Protein AF-A0A528TS22-F1 (afdb_monomer)

Foldseek 3Di:
DFDWDWDWDWDADPNWIKTPFTWIDGPQWIKTWIWTQPPVGFTATKIWTWFQFCQRVQVVVVFGKTWTKTWMWGWDDDPPKIKIWTWMWTQKMDGDQKIFGGKTWTWIFTRVPPFTQIFGKIFTQWIGHNPKIKGGWIKGWDGDPQKIWIWIWIATPNKIKIWTWIWHDPPQKIKIKTQKMWIADPNDIDIDPGIDIWMAHPNDID

Mean predicted aligned error: 5.74 Å

Solvent-accessible surface area (backbone atoms only — not comparable to full-atom values): 10208 Å² total; per-residue (Å²): 135,76,68,78,45,78,44,68,43,81,46,77,57,95,92,38,38,30,40,41,66,31,36,41,32,49,75,84,21,36,40,35,34,44,33,39,27,51,98,84,63,51,58,35,37,45,36,38,38,42,23,75,51,39,32,70,63,27,45,76,74,79,40,72,35,43,37,30,42,37,36,37,42,36,33,40,64,60,90,91,43,42,32,39,36,39,43,38,37,23,69,28,42,34,45,88,59,37,35,38,29,52,34,38,37,38,40,40,27,45,34,70,88,85,45,55,16,35,28,39,39,42,36,26,52,30,41,34,50,74,92,47,52,36,27,62,33,42,35,43,35,36,62,50,79,72,26,20,34,37,41,33,36,33,26,46,87,87,29,47,30,37,40,33,32,34,38,32,60,54,97,80,29,40,41,36,39,39,63,44,39,40,34,47,54,96,86,45,78,47,63,61,93,63,66,47,73,42,38,37,43,91,93,43,80,86

Nearest PDB structures (foldseek):
  9coo-assembly1_A  TM=3.432E-01  e=4.627E-02  Homo sapiens
  7lhg-assembly1_C  TM=2.369E-01  e=1.272E+00  Escherichia coli
  2wvp-assembly1_A  TM=2.446E-01  e=5.458E+00  Escherichia coli K-12
  6ehc-assembly1_A  TM=2.523E-01  e=4.695E+00  Vibrio cholerae O395
  2iwv-assembly2_B  TM=2.272E-01  e=9.970E+00  Escherichia coli K-12

Structure (mmCIF, N/CA/C/O backbone):
data_AF-A0A528TS22-F1
#
_entry.id   AF-A0A528TS22-F1
#
loop_
_atom_site.group_PDB
_atom_site.id
_atom_site.type_symbol
_atom_site.label_atom_id
_atom_site.label_alt_id
_atom_site.label_comp_id
_atom_site.label_asym_id
_atom_site.label_entity_id
_atom_site.label_seq_id
_atom_site.pdbx_PDB_ins_code
_atom_site.Cartn_x
_atom_site.Cartn_y
_atom_site.Cartn_z
_atom_site.occupancy
_atom_site.B_iso_or_equiv
_atom_site.auth_seq_id
_atom_site.auth_comp_id
_atom_site.auth_asym_id
_atom_site.auth_atom_id
_atom_site.pdbx_PDB_model_num
ATOM 1 N N . GLU A 1 1 ? 5.257 26.022 -10.152 1.00 62.53 1 GLU A N 1
ATOM 2 C CA . GLU A 1 1 ? 5.121 24.587 -10.466 1.00 62.53 1 GLU A CA 1
ATOM 3 C C . GLU A 1 1 ? 6.519 23.998 -10.557 1.00 62.53 1 GLU A C 1
ATOM 5 O O . GLU A 1 1 ? 7.397 24.675 -11.081 1.00 62.53 1 GLU A O 1
ATOM 10 N N . GLN A 1 2 ? 6.756 22.828 -9.960 1.00 76.00 2 GLN A N 1
ATOM 11 C CA . GLN A 1 2 ? 8.020 22.107 -10.143 1.00 76.00 2 GLN A CA 1
ATOM 12 C C . GLN A 1 2 ? 7.936 21.319 -11.461 1.00 76.00 2 GLN A C 1
ATOM 14 O O . GLN A 1 2 ? 6.875 20.751 -11.730 1.00 76.00 2 GLN A O 1
ATOM 19 N N . PRO A 1 3 ? 8.989 21.306 -12.296 1.00 84.94 3 PRO A N 1
ATOM 20 C CA . PRO A 1 3 ? 8.981 20.531 -13.530 1.00 84.94 3 PRO A CA 1
ATOM 21 C C . PRO A 1 3 ? 8.996 19.031 -13.220 1.00 84.94 3 PRO A C 1
ATOM 23 O O . PRO A 1 3 ? 9.656 18.586 -12.282 1.00 84.94 3 PRO A O 1
ATOM 26 N N . LEU A 1 4 ? 8.246 18.268 -14.014 1.00 89.38 4 LEU A N 1
ATOM 27 C CA . LEU A 1 4 ? 8.322 16.813 -14.028 1.00 89.38 4 LEU A CA 1
ATOM 28 C C . LEU A 1 4 ? 9.429 16.400 -15.001 1.00 89.38 4 LEU A C 1
ATOM 30 O O . LEU A 1 4 ? 9.278 16.575 -16.211 1.00 89.38 4 LEU A O 1
ATOM 34 N N . ASP A 1 5 ? 10.499 15.824 -14.468 1.00 91.12 5 ASP A N 1
ATOM 35 C CA . ASP A 1 5 ? 11.615 15.295 -15.243 1.00 91.12 5 ASP A CA 1
ATOM 36 C C . ASP A 1 5 ? 11.426 13.790 -15.451 1.00 91.12 5 ASP A C 1
ATOM 38 O O . ASP A 1 5 ? 11.179 13.035 -14.507 1.00 91.12 5 ASP A O 1
ATOM 42 N N . ILE A 1 6 ? 11.515 13.339 -16.703 1.00 90.94 6 ILE A N 1
ATOM 43 C CA . ILE A 1 6 ? 11.351 11.930 -17.071 1.00 90.94 6 ILE A CA 1
ATOM 44 C C . ILE A 1 6 ? 12.534 11.506 -17.929 1.00 90.94 6 ILE A C 1
ATOM 46 O O . ILE A 1 6 ? 12.749 12.030 -19.020 1.00 90.94 6 ILE A O 1
ATOM 50 N N . GLU A 1 7 ? 13.248 10.491 -17.462 1.00 91.31 7 GLU A N 1
ATOM 51 C CA . GLU A 1 7 ? 14.342 9.851 -18.177 1.00 91.31 7 GLU A CA 1
ATOM 52 C C . GLU A 1 7 ? 14.066 8.352 -18.293 1.00 91.31 7 GLU A C 1
ATOM 54 O O . GLU A 1 7 ? 13.691 7.689 -17.324 1.00 91.31 7 GLU A O 1
ATOM 59 N N . ALA A 1 8 ? 14.219 7.810 -19.499 1.00 90.38 8 ALA A N 1
ATOM 60 C CA . ALA A 1 8 ? 14.131 6.380 -19.761 1.00 90.38 8 ALA A CA 1
ATOM 61 C C . ALA A 1 8 ? 14.773 6.055 -21.111 1.00 90.38 8 ALA A C 1
ATOM 63 O O . ALA A 1 8 ? 14.550 6.757 -22.098 1.00 90.38 8 ALA A O 1
ATOM 64 N N . SER A 1 9 ? 15.511 4.948 -21.184 1.00 89.06 9 SER A N 1
ATOM 65 C CA . SER A 1 9 ? 16.006 4.402 -22.447 1.00 89.06 9 SER A CA 1
ATOM 66 C C . SER A 1 9 ? 15.259 3.120 -22.793 1.00 89.06 9 SER A C 1
ATOM 68 O O . SER A 1 9 ? 15.293 2.150 -22.034 1.00 89.06 9 SER A O 1
ATOM 70 N N . LEU A 1 10 ? 14.576 3.101 -23.939 1.00 88.19 10 LEU A N 1
ATOM 71 C CA . LEU A 1 10 ? 13.951 1.887 -24.459 1.00 88.19 10 LEU A CA 1
ATOM 72 C C . LEU A 1 10 ? 14.954 1.134 -25.336 1.00 88.19 10 LEU A C 1
ATOM 74 O O . LEU A 1 10 ? 15.279 1.556 -26.444 1.00 88.19 10 LEU A O 1
ATOM 78 N N . VAL A 1 11 ? 15.405 -0.018 -24.852 1.00 89.75 11 VAL A N 1
ATOM 79 C CA . VAL A 1 11 ? 16.349 -0.891 -25.549 1.00 89.75 11 VAL A CA 1
ATOM 80 C C . VAL A 1 11 ? 15.596 -2.087 -26.119 1.00 89.75 11 VAL A C 1
ATOM 82 O O . VAL A 1 11 ? 14.834 -2.744 -25.412 1.00 89.75 11 VAL A O 1
ATOM 85 N N . THR A 1 12 ? 15.821 -2.390 -27.398 1.00 86.88 12 THR A N 1
ATOM 86 C CA . THR A 1 12 ? 15.315 -3.613 -28.037 1.00 86.88 12 THR A CA 1
ATOM 87 C C . THR A 1 12 ? 16.494 -4.476 -28.466 1.00 86.88 12 THR A C 1
ATOM 89 O O . THR A 1 12 ? 17.326 -4.031 -29.252 1.00 86.88 12 THR A O 1
ATOM 92 N N . ALA A 1 13 ? 16.566 -5.709 -27.967 1.00 80.81 13 ALA A N 1
ATOM 93 C CA . ALA A 1 13 ? 17.613 -6.665 -28.313 1.00 80.81 13 ALA A CA 1
ATOM 94 C C . ALA A 1 13 ? 17.023 -8.075 -28.426 1.00 80.81 13 ALA A C 1
ATOM 96 O O . ALA A 1 13 ? 16.310 -8.527 -27.533 1.00 80.81 13 ALA A O 1
ATOM 97 N N . ALA A 1 14 ? 17.313 -8.772 -29.530 1.00 77.81 14 ALA A N 1
ATOM 98 C CA . ALA A 1 14 ? 16.831 -10.136 -29.791 1.00 77.81 14 ALA A CA 1
ATOM 99 C C . ALA A 1 14 ? 15.303 -10.311 -29.602 1.00 77.81 14 ALA A C 1
ATOM 101 O O . ALA A 1 14 ? 14.852 -11.284 -29.005 1.00 77.81 14 ALA A O 1
ATOM 102 N N . GLY A 1 15 ? 14.507 -9.335 -30.060 1.00 77.12 15 GLY A N 1
ATOM 103 C CA . GLY A 1 15 ? 13.041 -9.337 -29.935 1.00 77.12 15 GLY A CA 1
ATOM 104 C C . GLY A 1 15 ? 12.503 -8.945 -28.553 1.00 77.12 15 GLY A C 1
ATOM 105 O O . GLY A 1 15 ? 11.318 -8.656 -28.430 1.00 77.12 15 GLY A O 1
ATOM 106 N N . LYS A 1 16 ? 13.365 -8.849 -27.535 1.00 82.75 16 LYS A N 1
ATOM 107 C CA . LYS A 1 16 ? 13.000 -8.445 -26.174 1.00 82.75 16 LYS A CA 1
ATOM 108 C C . LYS A 1 16 ? 13.169 -6.945 -25.994 1.00 82.75 16 LYS A C 1
ATOM 110 O O . LYS A 1 16 ? 14.133 -6.359 -26.493 1.00 82.75 16 LYS A O 1
ATOM 115 N N . ARG A 1 17 ? 12.246 -6.327 -25.259 1.00 92.94 17 ARG A N 1
ATOM 116 C CA . ARG A 1 17 ? 12.282 -4.897 -24.934 1.00 92.94 17 ARG A CA 1
ATOM 117 C C . ARG A 1 17 ? 12.625 -4.703 -23.466 1.00 92.94 17 ARG A C 1
ATOM 119 O O . ARG A 1 17 ? 12.231 -5.496 -22.619 1.00 92.94 17 ARG A O 1
ATOM 126 N N . ALA A 1 18 ? 13.350 -3.641 -23.158 1.00 93.50 18 ALA A N 1
ATOM 127 C CA . ALA A 1 18 ? 13.638 -3.246 -21.791 1.00 93.50 18 ALA A CA 1
ATOM 128 C C . ALA A 1 18 ? 13.646 -1.725 -21.671 1.00 93.50 18 ALA A C 1
ATOM 130 O O . ALA A 1 18 ? 14.200 -1.032 -22.520 1.00 93.50 18 ALA A O 1
ATOM 131 N N . ILE A 1 19 ? 13.057 -1.224 -20.595 1.00 93.75 19 ILE A N 1
ATOM 132 C CA . ILE A 1 19 ? 13.191 0.147 -20.129 1.00 93.75 19 ILE A CA 1
ATOM 133 C C . ILE A 1 19 ? 14.375 0.160 -19.163 1.00 93.75 19 ILE A C 1
ATOM 135 O O . ILE A 1 19 ? 14.357 -0.520 -18.135 1.00 93.75 19 ILE A O 1
ATOM 139 N N . LYS A 1 20 ? 15.420 0.894 -19.529 1.00 93.38 20 LYS A N 1
ATOM 140 C CA . LYS A 1 20 ? 16.666 1.024 -18.779 1.00 93.38 20 LYS A CA 1
ATOM 141 C C . LYS A 1 20 ? 16.821 2.436 -18.248 1.00 93.38 20 LYS A C 1
ATOM 143 O O . LYS A 1 20 ? 16.589 3.394 -18.985 1.00 93.38 20 LYS A O 1
ATOM 148 N N . GLY A 1 21 ? 17.221 2.540 -16.984 1.00 92.62 21 GLY A N 1
ATOM 149 C CA . GLY A 1 21 ? 17.400 3.813 -16.300 1.00 92.62 21 GLY A CA 1
ATOM 150 C C . GLY A 1 21 ? 16.108 4.618 -16.221 1.00 92.62 21 GLY A C 1
ATOM 151 O O . GLY A 1 21 ? 16.156 5.824 -16.431 1.00 92.62 21 GLY A O 1
ATOM 152 N N . LEU A 1 22 ? 14.960 3.970 -15.966 1.00 95.31 22 LEU A N 1
ATOM 153 C CA . LEU A 1 22 ? 13.724 4.710 -15.715 1.00 95.31 22 LEU A CA 1
ATOM 154 C C . LEU A 1 22 ? 13.941 5.587 -14.481 1.00 95.31 22 LEU A C 1
ATOM 156 O O . LEU A 1 22 ? 14.309 5.081 -13.420 1.00 95.31 22 LEU A O 1
ATOM 160 N N . SER A 1 23 ? 13.700 6.881 -14.622 1.00 95.62 23 SER A N 1
ATOM 161 C CA . SER A 1 23 ? 13.757 7.868 -13.554 1.00 95.62 23 SER A CA 1
ATOM 162 C C . SER A 1 23 ? 12.690 8.922 -13.818 1.00 95.62 23 SER A C 1
ATOM 164 O O . SER A 1 23 ? 12.772 9.663 -14.790 1.00 95.62 23 SER A O 1
ATOM 166 N N . LEU A 1 24 ? 11.676 8.974 -12.961 1.00 94.25 24 LEU A N 1
ATOM 167 C CA . LEU A 1 24 ? 10.701 10.057 -12.919 1.00 94.25 24 LEU A CA 1
ATOM 168 C C . LEU A 1 24 ? 10.997 10.876 -11.672 1.00 94.25 24 LEU A C 1
ATOM 170 O O . LEU A 1 24 ? 11.019 10.305 -10.580 1.00 94.25 24 LEU A O 1
ATOM 174 N N . ALA A 1 25 ? 11.213 12.177 -11.827 1.00 95.56 25 ALA A N 1
ATOM 175 C CA . ALA A 1 25 ? 11.494 13.083 -10.728 1.00 95.56 25 ALA A CA 1
ATOM 176 C C . ALA A 1 25 ? 10.575 14.309 -10.751 1.00 95.56 25 ALA A C 1
ATOM 178 O O . ALA A 1 25 ? 10.305 14.881 -11.802 1.00 95.56 25 ALA A O 1
ATOM 179 N N . LEU A 1 26 ? 10.093 14.712 -9.577 1.00 94.75 26 LEU A N 1
ATOM 180 C CA . LEU A 1 26 ? 9.340 15.949 -9.378 1.00 94.75 26 LEU A CA 1
ATOM 181 C C . LEU A 1 26 ? 9.816 16.590 -8.075 1.00 94.75 26 LEU A C 1
ATOM 183 O O . LEU A 1 26 ? 9.397 16.185 -6.986 1.00 94.75 26 LEU A O 1
ATOM 187 N N . GLY A 1 27 ? 10.731 17.553 -8.199 1.00 91.75 27 GLY A N 1
ATOM 188 C CA . GLY A 1 27 ? 11.512 18.026 -7.057 1.00 91.75 27 GLY A CA 1
ATOM 189 C C . GLY A 1 27 ? 12.351 16.886 -6.473 1.00 91.75 27 GLY A C 1
ATOM 190 O O . GLY A 1 27 ? 13.008 16.158 -7.214 1.00 91.75 27 GLY A O 1
ATOM 191 N N . ASP A 1 28 ? 12.281 16.695 -5.155 1.00 93.81 28 ASP A N 1
ATOM 192 C CA . ASP A 1 28 ? 13.011 15.627 -4.455 1.00 93.81 28 ASP A CA 1
ATOM 193 C C . ASP A 1 28 ? 12.331 14.250 -4.564 1.00 93.81 28 ASP A C 1
ATOM 195 O O . ASP A 1 28 ? 12.897 13.234 -4.155 1.00 93.81 28 ASP A O 1
ATOM 199 N N . ASN A 1 29 ? 11.114 14.195 -5.113 1.00 96.81 29 ASN A N 1
ATOM 200 C CA . ASN A 1 29 ? 10.401 12.941 -5.310 1.00 96.81 29 ASN A CA 1
ATOM 201 C C . ASN A 1 29 ? 10.947 12.199 -6.510 1.00 96.81 29 ASN A C 1
ATOM 203 O O . ASN A 1 29 ? 11.068 12.777 -7.586 1.00 96.81 29 ASN A O 1
ATOM 207 N N . LYS A 1 30 ? 11.189 10.900 -6.346 1.00 97.12 30 LYS A N 1
ATOM 208 C CA . LYS A 1 30 ? 11.744 10.047 -7.384 1.00 97.12 30 LYS A CA 1
ATOM 209 C C . LYS A 1 30 ? 11.08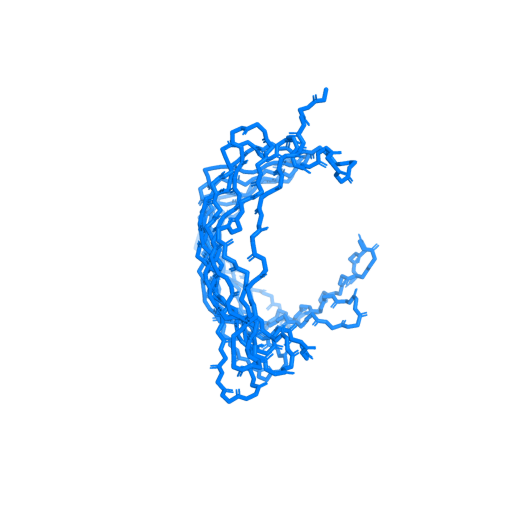4 8.675 -7.422 1.00 97.12 30 LYS A C 1
ATOM 211 O O . LYS A 1 30 ? 10.896 8.019 -6.398 1.00 97.12 30 LYS A O 1
ATOM 216 N N . VAL A 1 31 ? 10.811 8.209 -8.635 1.00 97.06 31 VAL A N 1
ATOM 217 C CA . VAL A 1 31 ? 10.514 6.807 -8.941 1.00 97.06 31 VAL A CA 1
ATOM 218 C C . VAL A 1 31 ? 11.542 6.323 -9.943 1.00 97.06 31 VAL A C 1
ATOM 220 O O . VAL A 1 31 ? 11.694 6.929 -11.001 1.00 97.06 31 VAL A O 1
ATOM 223 N N . SER A 1 32 ? 12.258 5.243 -9.638 1.00 97.94 32 SER A N 1
ATOM 224 C CA . SER A 1 32 ? 13.303 4.759 -10.543 1.00 97.94 32 SER A CA 1
ATOM 225 C C . SER A 1 32 ? 13.462 3.251 -10.568 1.00 97.94 32 SER A C 1
ATOM 227 O O . SER A 1 32 ? 13.226 2.592 -9.560 1.00 97.94 32 SER A O 1
ATOM 229 N N . GLY A 1 33 ? 13.932 2.708 -11.687 1.00 97.50 33 GLY A N 1
ATOM 230 C CA . GLY A 1 33 ? 14.211 1.283 -11.825 1.00 97.50 33 GLY A CA 1
ATOM 231 C C . GLY A 1 33 ? 14.470 0.856 -13.264 1.00 97.50 33 GLY A C 1
ATOM 232 O O . GLY A 1 33 ? 14.456 1.659 -14.191 1.00 97.50 33 GLY A O 1
ATOM 233 N N . ASP A 1 34 ? 14.675 -0.440 -13.444 1.00 96.19 34 ASP A N 1
ATOM 234 C CA . ASP A 1 34 ? 14.755 -1.073 -14.757 1.00 96.19 34 ASP A CA 1
ATOM 235 C C . ASP A 1 34 ? 13.573 -2.029 -14.906 1.00 96.19 34 ASP A C 1
ATOM 237 O O . ASP A 1 34 ? 13.259 -2.776 -13.976 1.00 96.19 34 ASP A O 1
ATOM 241 N N . LEU A 1 35 ? 12.957 -2.055 -16.089 1.00 96.06 35 LEU A N 1
ATOM 242 C CA . LEU A 1 35 ? 11.859 -2.967 -16.406 1.00 96.06 35 LEU A CA 1
ATOM 243 C C . LEU A 1 35 ? 12.153 -3.701 -17.712 1.00 96.06 35 LEU A C 1
ATOM 245 O O . LEU A 1 35 ? 12.209 -3.095 -18.778 1.00 96.06 35 LEU A O 1
ATOM 249 N N . ALA A 1 36 ? 12.312 -5.018 -17.653 1.00 94.56 36 ALA A N 1
ATOM 250 C CA . ALA A 1 36 ? 12.222 -5.853 -18.843 1.00 94.56 36 ALA A CA 1
ATOM 251 C C . ALA A 1 36 ? 10.749 -6.018 -19.229 1.00 94.56 36 ALA A C 1
ATOM 253 O O . ALA A 1 36 ? 9.892 -6.124 -18.359 1.00 94.56 36 ALA A O 1
ATOM 254 N N . LEU A 1 37 ? 10.460 -6.052 -20.523 1.00 92.50 37 LEU A N 1
ATOM 255 C CA . LEU A 1 37 ? 9.138 -6.331 -21.066 1.00 92.50 37 LEU A CA 1
ATOM 256 C C . LEU A 1 37 ? 9.205 -7.683 -21.775 1.00 92.50 37 LEU A C 1
ATOM 258 O O . LEU A 1 37 ? 10.081 -7.894 -22.621 1.00 92.50 37 LEU A O 1
ATOM 262 N N . ASP A 1 38 ? 8.313 -8.600 -21.415 1.00 86.56 38 ASP A N 1
ATOM 263 C CA . ASP A 1 38 ? 8.183 -9.863 -22.141 1.00 86.56 38 ASP A CA 1
ATOM 264 C C . ASP A 1 38 ? 7.426 -9.689 -23.471 1.00 86.56 38 ASP A C 1
ATOM 266 O O . ASP A 1 38 ? 7.083 -8.575 -23.874 1.00 86.56 38 ASP A O 1
ATOM 270 N N . ASP A 1 39 ? 7.172 -10.796 -24.170 1.00 86.56 39 ASP A N 1
ATOM 271 C CA . ASP A 1 39 ? 6.508 -10.788 -25.480 1.00 86.56 39 ASP A CA 1
ATOM 272 C C . ASP A 1 39 ? 5.061 -10.256 -25.417 1.00 86.56 39 ASP A C 1
ATOM 274 O O . ASP A 1 39 ? 4.497 -9.855 -26.434 1.00 86.56 39 ASP A O 1
ATOM 278 N N . GLN A 1 40 ? 4.461 -10.225 -24.222 1.00 86.44 40 GLN A N 1
ATOM 279 C CA . GLN A 1 40 ? 3.136 -9.665 -23.946 1.00 86.44 40 GLN A CA 1
ATOM 280 C C . GLN A 1 40 ? 3.220 -8.241 -23.370 1.00 86.44 40 GLN A C 1
ATOM 282 O O . GLN A 1 40 ? 2.204 -7.683 -22.959 1.00 86.44 40 GLN A O 1
ATOM 287 N N . PHE A 1 41 ? 4.418 -7.648 -23.350 1.00 86.75 41 PHE A N 1
ATOM 288 C CA . PHE A 1 41 ? 4.740 -6.364 -22.728 1.00 86.75 41 PHE A CA 1
ATOM 289 C C . PHE A 1 41 ? 4.488 -6.317 -21.217 1.00 86.75 41 PHE A C 1
ATOM 291 O O . PHE A 1 41 ? 4.324 -5.233 -20.652 1.00 86.75 41 PHE A O 1
ATOM 298 N N . LEU A 1 42 ? 4.483 -7.471 -20.544 1.00 90.12 42 LEU A N 1
ATOM 299 C CA . LEU A 1 42 ? 4.381 -7.509 -19.092 1.00 90.12 42 LEU A CA 1
ATOM 300 C C . LEU A 1 42 ? 5.720 -7.084 -18.483 1.00 90.12 42 LEU A C 1
ATOM 302 O O . LEU A 1 42 ? 6.762 -7.647 -18.843 1.00 90.12 42 LEU A O 1
ATOM 306 N N . PRO A 1 43 ? 5.717 -6.101 -17.565 1.00 92.81 43 PRO A N 1
ATOM 307 C CA . PRO A 1 43 ? 6.934 -5.661 -16.914 1.00 92.81 43 PRO A CA 1
ATOM 308 C C . PRO A 1 43 ? 7.454 -6.728 -15.949 1.00 92.81 43 PRO A C 1
ATOM 310 O O . PRO A 1 43 ? 6.696 -7.353 -15.207 1.00 92.81 43 PRO A O 1
ATOM 313 N N . VAL A 1 44 ? 8.773 -6.886 -15.930 1.00 94.69 44 VAL A N 1
ATOM 314 C CA . VAL A 1 44 ? 9.529 -7.656 -14.945 1.00 94.69 44 VAL A CA 1
ATOM 315 C C . VAL A 1 44 ? 10.696 -6.796 -14.479 1.00 94.69 44 VAL A C 1
ATOM 317 O O . VAL A 1 44 ? 11.505 -6.342 -15.287 1.00 94.69 44 VAL A O 1
ATOM 320 N N . GLY A 1 45 ? 10.790 -6.568 -13.176 1.00 96.44 45 GLY A N 1
ATOM 321 C CA . GLY A 1 45 ? 11.782 -5.677 -12.585 1.00 96.44 45 GLY A CA 1
ATOM 322 C C . GLY A 1 45 ? 11.237 -4.973 -11.352 1.00 96.44 45 GLY A C 1
ATOM 323 O O . GLY A 1 45 ? 10.106 -5.213 -10.938 1.00 96.44 45 GLY A O 1
ATOM 324 N N . THR A 1 46 ? 12.039 -4.094 -10.764 1.00 97.81 46 THR A N 1
ATOM 325 C CA . THR A 1 46 ? 11.684 -3.406 -9.520 1.00 97.81 46 THR A CA 1
ATOM 326 C C . THR A 1 46 ? 11.760 -1.905 -9.716 1.00 97.81 46 THR A C 1
ATOM 328 O O . THR A 1 46 ? 12.757 -1.392 -10.220 1.00 97.81 46 THR A O 1
ATOM 331 N N . LEU A 1 47 ? 10.713 -1.212 -9.279 1.00 98.06 47 LEU A N 1
ATOM 332 C CA . LEU A 1 47 ? 10.695 0.233 -9.116 1.00 98.06 47 LEU A CA 1
ATOM 333 C C . LEU A 1 47 ? 10.930 0.578 -7.651 1.00 98.06 47 LEU A C 1
ATOM 335 O O . LEU A 1 47 ? 10.288 0.015 -6.766 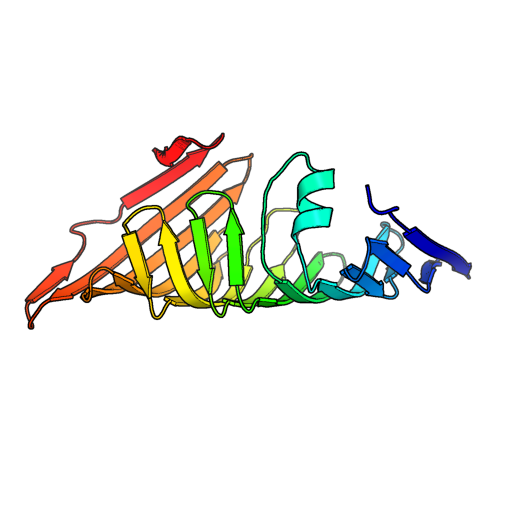1.00 98.06 47 LEU A O 1
ATOM 339 N N . THR A 1 48 ? 11.816 1.530 -7.409 1.00 98.56 48 THR A N 1
ATOM 340 C CA . THR A 1 48 ? 12.048 2.149 -6.107 1.00 98.56 48 THR A CA 1
ATOM 341 C C . THR A 1 48 ? 11.261 3.446 -6.031 1.00 98.56 48 THR A C 1
ATOM 343 O O . THR A 1 48 ? 11.308 4.257 -6.955 1.00 98.56 48 THR A O 1
ATOM 346 N N . LEU A 1 49 ? 10.558 3.636 -4.921 1.00 98.25 49 LEU A N 1
ATOM 347 C CA . LEU A 1 49 ? 9.846 4.853 -4.558 1.00 98.25 49 LEU A CA 1
ATOM 348 C C . LEU A 1 49 ? 10.676 5.586 -3.503 1.00 98.25 49 LEU A C 1
ATOM 350 O O . LEU A 1 49 ? 10.935 5.030 -2.435 1.00 98.25 49 LEU A O 1
ATOM 354 N N . ALA A 1 50 ? 11.072 6.815 -3.805 1.00 98.19 50 ALA A N 1
ATOM 355 C CA . ALA A 1 50 ? 11.709 7.737 -2.876 1.00 98.19 50 ALA A CA 1
ATOM 356 C C . ALA A 1 50 ? 10.943 9.059 -2.940 1.00 98.19 50 ALA A C 1
ATOM 358 O O . ALA A 1 50 ? 11.263 9.938 -3.734 1.00 98.19 50 ALA A O 1
ATOM 359 N N . VAL A 1 51 ? 9.863 9.160 -2.171 1.00 98.12 51 VAL A N 1
ATOM 360 C CA . VAL A 1 51 ? 8.917 10.279 -2.225 1.00 98.12 51 VAL A CA 1
ATOM 361 C C . VAL A 1 51 ? 8.897 10.946 -0.850 1.00 98.12 51 VAL A C 1
ATOM 363 O O . VAL A 1 51 ? 8.067 10.584 -0.018 1.00 98.12 51 VAL A O 1
ATOM 366 N N . PRO A 1 52 ? 9.835 11.862 -0.553 1.00 97.75 52 PRO A N 1
ATOM 367 C CA . PRO A 1 52 ? 9.854 12.570 0.725 1.00 97.75 52 PRO A CA 1
ATOM 368 C C . PRO A 1 52 ? 8.684 13.554 0.892 1.00 97.75 52 PRO A C 1
ATOM 370 O O . PRO A 1 52 ? 8.372 13.907 2.027 1.00 97.75 52 PRO A O 1
ATOM 373 N N . ASP A 1 53 ? 8.033 13.978 -0.200 1.00 96.81 53 ASP A N 1
ATOM 374 C CA . ASP A 1 53 ? 6.855 14.850 -0.159 1.00 96.81 53 ASP A CA 1
ATOM 375 C C . ASP A 1 53 ? 5.841 14.502 -1.262 1.00 96.81 53 ASP A C 1
ATOM 377 O O . ASP A 1 53 ? 6.012 14.832 -2.431 1.00 96.81 53 ASP A O 1
ATOM 381 N N . VAL A 1 54 ? 4.719 13.881 -0.906 1.00 95.88 54 VAL A N 1
ATOM 382 C CA . VAL A 1 54 ? 3.654 13.535 -1.864 1.00 95.88 54 VAL A CA 1
ATOM 383 C C . VAL A 1 54 ? 2.903 14.755 -2.416 1.00 95.88 54 VAL A C 1
ATOM 385 O O . VAL A 1 54 ? 2.153 14.606 -3.381 1.00 95.88 54 VAL A O 1
ATOM 388 N N . GLY A 1 55 ? 3.068 15.946 -1.831 1.00 95.56 55 GLY A N 1
ATOM 389 C CA . GLY A 1 55 ? 2.310 17.151 -2.175 1.00 95.56 55 GLY A CA 1
ATOM 390 C C . GLY A 1 55 ? 2.388 17.541 -3.654 1.00 95.56 55 GLY A C 1
ATOM 391 O O . GLY A 1 55 ? 1.341 17.614 -4.307 1.00 95.56 55 GLY A O 1
ATOM 392 N N . PRO A 1 56 ? 3.592 17.730 -4.226 1.00 94.50 56 PRO A N 1
ATOM 393 C CA . PRO A 1 56 ? 3.759 18.005 -5.651 1.00 94.50 56 PRO A CA 1
ATOM 394 C C . PRO A 1 56 ? 3.121 16.942 -6.559 1.00 94.50 56 PRO A C 1
ATOM 396 O O . PRO A 1 56 ? 2.475 17.288 -7.547 1.00 94.50 56 PRO A O 1
ATOM 399 N N . LEU A 1 57 ? 3.236 15.654 -6.211 1.00 92.88 57 LEU A N 1
ATOM 400 C CA . LEU A 1 57 ? 2.648 14.560 -6.995 1.00 92.88 57 LEU A CA 1
ATOM 401 C C . LEU A 1 57 ? 1.115 14.580 -6.944 1.00 92.88 57 LEU A C 1
ATOM 403 O O . LEU A 1 57 ? 0.457 14.373 -7.962 1.00 92.88 57 LEU A O 1
ATOM 407 N N . ALA A 1 58 ? 0.535 14.854 -5.774 1.00 92.62 58 ALA A N 1
ATOM 408 C CA . ALA A 1 58 ? -0.909 14.987 -5.615 1.00 92.62 58 ALA A CA 1
ATOM 409 C C . ALA A 1 58 ? -1.459 16.166 -6.430 1.00 92.62 58 ALA A C 1
ATOM 411 O O . ALA A 1 58 ? -2.509 16.033 -7.067 1.00 92.62 58 ALA A O 1
ATOM 412 N N . ALA A 1 59 ? -0.724 17.281 -6.477 1.00 93.25 59 ALA A N 1
ATOM 413 C CA . ALA A 1 59 ? -1.104 18.462 -7.244 1.00 93.25 59 ALA A CA 1
ATOM 414 C C . ALA A 1 59 ? -1.205 18.180 -8.754 1.00 93.25 59 ALA A C 1
ATOM 416 O O . ALA A 1 59 ? -2.117 18.701 -9.395 1.00 93.25 59 ALA A O 1
ATOM 417 N N . LEU A 1 60 ? -0.363 17.294 -9.311 1.00 91.25 60 LEU A N 1
ATOM 418 C CA . LEU A 1 60 ? -0.484 16.856 -10.714 1.00 91.25 60 LEU A CA 1
ATOM 419 C C . LEU A 1 60 ? -1.836 16.184 -11.009 1.00 91.25 60 LEU A C 1
ATOM 421 O O . LEU A 1 60 ? -2.357 16.294 -12.115 1.00 91.25 60 LEU A O 1
ATOM 425 N N . GLY A 1 61 ? -2.421 15.506 -10.018 1.00 87.62 61 GLY A N 1
ATOM 426 C CA . GLY A 1 61 ? -3.756 14.905 -10.097 1.00 87.62 61 GLY A CA 1
ATOM 427 C C . GLY A 1 61 ? -4.896 15.846 -9.688 1.00 87.62 61 GLY A C 1
ATOM 428 O O . GLY A 1 61 ? -6.022 15.383 -9.486 1.00 87.62 61 GLY A O 1
ATOM 429 N N . GLY A 1 62 ? -4.618 17.139 -9.484 1.00 91.25 62 GLY A N 1
ATOM 430 C CA . GLY A 1 62 ? -5.586 18.104 -8.957 1.00 91.25 62 GLY A CA 1
ATOM 431 C C . GLY A 1 62 ? -6.031 17.794 -7.524 1.00 91.25 62 GLY A C 1
ATOM 432 O O . GLY A 1 62 ? -7.145 18.140 -7.134 1.00 91.25 62 GLY A O 1
ATOM 433 N N . GLN A 1 63 ? -5.200 17.087 -6.754 1.00 92.56 63 GLN A N 1
ATOM 434 C CA . GLN A 1 63 ? -5.471 16.702 -5.372 1.00 92.56 63 GLN A CA 1
ATOM 435 C C . GLN A 1 63 ? -4.559 17.454 -4.404 1.00 92.56 63 GLN A C 1
ATOM 437 O O . GLN A 1 63 ? -3.479 17.918 -4.757 1.00 92.56 63 GLN A O 1
ATOM 442 N N . THR A 1 64 ? -4.977 17.518 -3.143 1.00 94.00 64 THR A N 1
ATOM 443 C CA . THR A 1 64 ? -4.131 17.951 -2.032 1.00 94.00 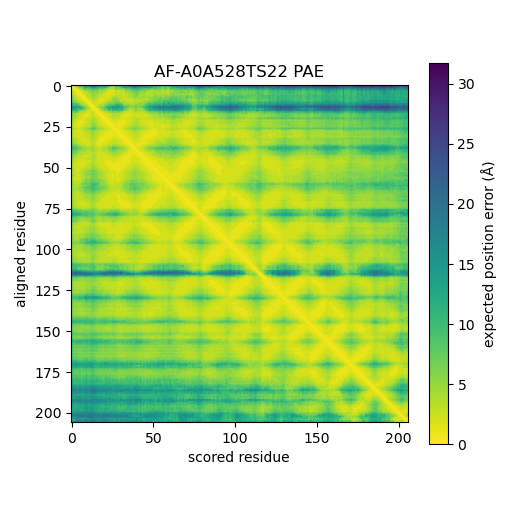64 THR A CA 1
ATOM 444 C C . THR A 1 64 ? -3.812 16.752 -1.150 1.00 94.00 64 THR A C 1
ATOM 446 O O . THR A 1 64 ? -4.706 16.030 -0.706 1.00 94.00 64 THR A O 1
ATOM 449 N N . ALA A 1 65 ? -2.526 16.525 -0.912 1.00 96.19 65 ALA A N 1
ATOM 450 C CA . ALA A 1 65 ? -2.044 15.544 0.046 1.00 96.19 65 ALA A CA 1
ATOM 451 C C . ALA A 1 65 ? -0.718 16.021 0.644 1.00 96.19 65 ALA A C 1
ATOM 453 O O . ALA A 1 65 ? -0.044 16.864 0.058 1.00 96.19 65 ALA A O 1
ATOM 454 N N . THR A 1 66 ? -0.352 15.487 1.802 1.00 97.31 66 THR A N 1
ATOM 455 C CA . THR A 1 66 ? 0.953 15.706 2.435 1.00 97.31 66 THR A CA 1
ATOM 456 C C . THR A 1 66 ? 1.498 14.392 2.967 1.00 97.31 66 THR A C 1
ATOM 458 O O . THR A 1 66 ? 0.739 13.435 3.154 1.00 97.31 66 THR A O 1
ATOM 461 N N . GLY A 1 67 ? 2.807 14.349 3.216 1.00 97.81 67 GLY A N 1
ATOM 462 C CA . GLY A 1 67 ? 3.476 13.173 3.758 1.00 97.81 67 GLY A CA 1
ATOM 463 C C . GLY A 1 67 ? 4.491 12.553 2.811 1.00 97.81 67 GLY A C 1
ATOM 464 O O . GLY A 1 67 ? 4.849 13.150 1.804 1.00 97.81 67 GLY A O 1
ATOM 465 N N . ASP A 1 68 ? 4.939 11.350 3.139 1.00 98.25 68 ASP A N 1
ATOM 466 C CA . ASP A 1 68 ? 6.035 10.657 2.467 1.00 98.25 68 ASP A CA 1
ATOM 467 C C . ASP A 1 68 ? 5.649 9.227 2.079 1.00 98.25 68 ASP A C 1
ATOM 469 O O . ASP A 1 68 ? 4.813 8.594 2.723 1.00 98.25 68 ASP A O 1
ATOM 473 N N . ILE A 1 69 ? 6.273 8.690 1.033 1.00 98.00 69 ILE A N 1
ATOM 474 C CA . ILE A 1 69 ? 6.180 7.280 0.646 1.00 98.00 69 ILE A CA 1
ATOM 475 C C . ILE A 1 69 ? 7.565 6.804 0.216 1.00 98.00 69 ILE A C 1
ATOM 477 O O . ILE A 1 69 ? 8.167 7.328 -0.718 1.00 98.00 69 ILE A O 1
ATOM 481 N N . ASN A 1 70 ? 8.057 5.753 0.856 1.00 98.31 70 ASN A N 1
ATOM 482 C CA . ASN A 1 70 ? 9.320 5.121 0.499 1.00 98.31 70 ASN A CA 1
ATOM 483 C C . ASN A 1 70 ? 9.117 3.620 0.352 1.00 98.31 70 ASN A C 1
ATOM 485 O O . ASN A 1 70 ? 8.380 3.013 1.127 1.00 98.31 70 ASN A O 1
ATOM 489 N N . GLY A 1 71 ? 9.754 2.994 -0.631 1.00 98.31 71 GLY A N 1
ATOM 490 C CA . GLY A 1 71 ? 9.586 1.559 -0.810 1.00 98.31 71 GLY A CA 1
ATOM 491 C C . GLY A 1 71 ? 9.947 1.035 -2.181 1.00 98.31 71 GLY A C 1
ATOM 492 O O . GLY A 1 71 ? 10.677 1.655 -2.947 1.00 98.31 71 GLY A O 1
ATOM 493 N N . THR A 1 72 ? 9.415 -0.141 -2.483 1.00 98.56 72 THR A N 1
ATOM 494 C CA . THR A 1 72 ? 9.625 -0.841 -3.742 1.00 98.56 72 THR A CA 1
ATOM 495 C C . THR A 1 72 ? 8.335 -1.459 -4.253 1.00 98.56 72 THR A C 1
ATOM 497 O O . THR A 1 72 ? 7.475 -1.899 -3.484 1.00 98.56 72 THR A O 1
ATOM 500 N N . ILE A 1 73 ? 8.236 -1.511 -5.574 1.00 97.75 73 ILE A N 1
ATOM 501 C CA . ILE A 1 73 ? 7.216 -2.232 -6.318 1.00 97.75 73 ILE A CA 1
ATOM 502 C C . ILE A 1 73 ? 7.955 -3.186 -7.255 1.00 97.75 73 ILE A C 1
ATOM 504 O O . ILE A 1 73 ? 8.599 -2.748 -8.206 1.00 97.75 73 ILE A O 1
ATOM 508 N N . ALA A 1 74 ? 7.890 -4.483 -6.976 1.00 97.50 74 ALA A N 1
ATOM 509 C CA . ALA A 1 74 ? 8.513 -5.515 -7.792 1.00 97.50 74 ALA A CA 1
ATOM 510 C C . ALA A 1 74 ? 7.465 -6.192 -8.677 1.00 97.50 74 ALA A C 1
ATOM 512 O O . ALA A 1 74 ? 6.514 -6.800 -8.184 1.00 97.50 74 ALA A O 1
ATOM 513 N N . PHE A 1 75 ? 7.662 -6.095 -9.985 1.00 96.12 75 PHE A N 1
ATOM 514 C CA . PHE A 1 75 ? 6.898 -6.795 -11.001 1.00 96.12 75 PHE A CA 1
ATOM 515 C C . PHE A 1 75 ? 7.598 -8.111 -11.322 1.00 96.12 75 PHE A C 1
ATOM 517 O O . PHE A 1 75 ? 8.780 -8.136 -11.675 1.00 96.12 75 PHE A O 1
ATOM 524 N N . ALA A 1 76 ? 6.865 -9.210 -11.220 1.00 94.50 76 ALA A N 1
ATOM 525 C CA . ALA A 1 76 ? 7.346 -10.522 -11.620 1.00 94.50 76 ALA A CA 1
ATOM 526 C C . ALA A 1 76 ? 6.213 -11.326 -12.263 1.00 94.50 76 ALA A C 1
ATOM 528 O O . ALA A 1 76 ? 5.087 -10.853 -12.420 1.00 94.50 76 ALA A O 1
ATOM 529 N N . LYS A 1 77 ? 6.521 -12.549 -12.693 1.00 90.56 77 LYS A N 1
ATOM 530 C CA . LYS A 1 77 ? 5.534 -13.457 -13.273 1.00 90.56 77 LYS A CA 1
ATOM 531 C C . LYS A 1 77 ? 5.857 -14.904 -12.955 1.00 90.56 77 LYS A C 1
ATOM 533 O O . LYS A 1 77 ? 7.024 -15.270 -12.844 1.00 90.56 77 LYS A O 1
ATOM 538 N N . ASP A 1 78 ? 4.809 -15.707 -12.874 1.00 86.25 78 ASP A N 1
ATOM 539 C CA . ASP A 1 78 ? 4.885 -17.163 -12.864 1.00 86.25 78 ASP A CA 1
ATOM 540 C C . ASP A 1 78 ? 4.187 -17.691 -14.125 1.00 86.25 78 ASP A C 1
ATOM 542 O O . ASP A 1 78 ? 2.976 -17.523 -14.310 1.00 86.25 78 ASP A O 1
ATOM 546 N N . GLY A 1 79 ? 4.971 -18.216 -15.069 1.00 85.31 79 GLY A N 1
ATOM 547 C CA . GLY A 1 79 ? 4.502 -18.498 -16.427 1.00 85.31 79 GLY A CA 1
ATOM 548 C C . GLY A 1 79 ? 3.950 -17.241 -17.116 1.00 85.31 79 GLY A C 1
ATOM 549 O O . GLY A 1 79 ? 4.699 -16.294 -17.377 1.00 85.31 79 GLY A O 1
ATOM 550 N N . ALA A 1 80 ? 2.645 -17.253 -17.406 1.00 83.06 80 ALA A N 1
ATOM 551 C CA . ALA A 1 80 ? 1.882 -16.140 -17.985 1.00 83.06 80 ALA A CA 1
ATOM 552 C C . ALA A 1 80 ? 1.094 -15.326 -16.937 1.00 83.06 80 ALA A C 1
ATOM 554 O O . ALA A 1 80 ? 0.341 -14.423 -17.293 1.00 83.06 80 ALA A O 1
ATOM 555 N N . THR A 1 81 ? 1.223 -15.658 -15.649 1.00 87.62 81 THR A N 1
ATOM 556 C CA . THR A 1 81 ? 0.497 -14.989 -14.564 1.00 87.62 81 THR A CA 1
ATOM 557 C C . THR A 1 81 ? 1.379 -13.903 -13.957 1.00 87.62 81 THR A C 1
ATOM 559 O O . THR A 1 81 ? 2.330 -14.231 -13.239 1.00 87.62 81 THR A O 1
ATOM 562 N N . PRO A 1 82 ? 1.100 -12.613 -14.204 1.00 91.44 82 PRO A N 1
ATOM 563 C CA . PRO A 1 82 ? 1.893 -11.545 -13.623 1.00 91.44 82 PRO A CA 1
ATOM 564 C C . PRO A 1 82 ? 1.558 -11.379 -12.137 1.00 91.44 82 PRO A C 1
ATOM 566 O O . PRO A 1 82 ? 0.427 -11.595 -11.704 1.00 91.44 82 PRO A O 1
ATOM 569 N N . ASN A 1 83 ? 2.538 -10.998 -11.334 1.00 92.25 83 ASN A N 1
ATOM 570 C CA . ASN A 1 83 ? 2.375 -10.703 -9.919 1.00 92.25 83 ASN A CA 1
ATOM 571 C C . ASN A 1 83 ? 3.116 -9.410 -9.555 1.00 92.25 83 ASN A C 1
ATOM 573 O O . ASN A 1 83 ? 4.022 -8.964 -10.261 1.00 92.25 83 ASN A O 1
ATOM 577 N N . LEU A 1 84 ? 2.662 -8.782 -8.475 1.00 94.06 84 LEU A N 1
ATOM 578 C CA . LEU A 1 84 ? 3.174 -7.509 -7.992 1.00 94.06 84 LEU A CA 1
ATOM 579 C C . LEU A 1 84 ? 3.459 -7.625 -6.500 1.00 94.06 84 LEU A C 1
ATOM 581 O O . LEU A 1 84 ? 2.562 -7.968 -5.733 1.00 94.06 84 LEU A O 1
ATOM 585 N N . THR A 1 85 ? 4.684 -7.325 -6.084 1.00 96.88 85 THR A N 1
ATOM 586 C CA . THR A 1 85 ? 5.039 -7.222 -4.666 1.00 96.88 85 THR A CA 1
ATOM 587 C C . THR A 1 85 ? 5.253 -5.761 -4.305 1.00 96.88 85 THR A C 1
ATOM 589 O O . THR A 1 85 ? 6.026 -5.072 -4.961 1.00 96.88 85 THR A O 1
ATOM 592 N N . ILE A 1 86 ? 4.582 -5.294 -3.261 1.00 97.44 86 ILE A N 1
ATOM 593 C CA . ILE A 1 86 ? 4.704 -3.946 -2.714 1.00 97.44 86 ILE A CA 1
ATOM 594 C C . ILE A 1 86 ? 5.341 -4.073 -1.338 1.00 97.44 86 ILE A C 1
ATOM 596 O O . ILE A 1 86 ? 4.787 -4.749 -0.474 1.00 97.44 86 ILE A O 1
ATOM 600 N N . ASN A 1 87 ? 6.467 -3.398 -1.131 1.00 9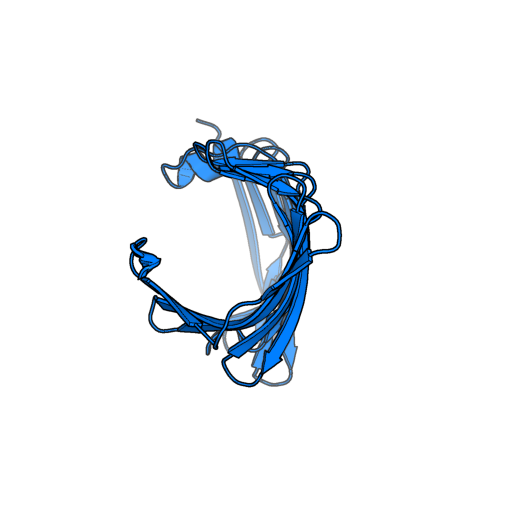8.38 87 ASN A N 1
ATOM 601 C CA . ASN A 1 87 ? 7.050 -3.189 0.191 1.00 98.38 87 ASN A CA 1
ATOM 602 C C . ASN A 1 87 ? 7.235 -1.690 0.361 1.00 98.38 87 ASN A C 1
ATOM 604 O O . ASN A 1 87 ? 8.153 -1.118 -0.223 1.00 98.38 87 ASN A O 1
ATOM 608 N N . ALA A 1 88 ? 6.337 -1.047 1.095 1.00 98.38 88 ALA A N 1
ATOM 609 C CA . ALA A 1 88 ? 6.316 0.400 1.229 1.00 98.38 88 ALA A CA 1
ATOM 610 C C . ALA A 1 88 ? 6.078 0.819 2.674 1.00 98.38 88 ALA A C 1
ATOM 612 O O . ALA A 1 88 ? 5.391 0.141 3.440 1.00 98.38 88 ALA A O 1
ATOM 613 N N . ALA A 1 89 ? 6.641 1.963 3.025 1.00 98.56 89 ALA A N 1
ATOM 614 C CA . ALA A 1 89 ? 6.468 2.607 4.303 1.00 98.56 89 ALA A CA 1
ATOM 615 C C . ALA A 1 89 ? 6.214 4.102 4.115 1.00 98.56 89 ALA A C 1
ATOM 617 O O . ALA A 1 89 ? 6.612 4.707 3.118 1.00 98.56 89 ALA A O 1
ATOM 618 N N . SER A 1 90 ? 5.542 4.684 5.095 1.00 98.50 90 SER A N 1
ATOM 619 C CA . SER A 1 90 ? 5.272 6.113 5.174 1.00 98.50 90 SER A CA 1
ATOM 620 C C . SER A 1 90 ? 5.352 6.533 6.633 1.00 98.50 90 SER A C 1
ATOM 622 O O . SER A 1 90 ? 4.750 5.898 7.504 1.00 98.50 90 SER A O 1
ATOM 624 N N . THR A 1 91 ? 6.094 7.598 6.910 1.00 98.62 91 THR A N 1
ATOM 625 C CA . THR A 1 91 ? 6.116 8.216 8.237 1.00 98.62 91 THR A CA 1
ATOM 626 C C . THR A 1 91 ? 4.748 8.817 8.539 1.00 98.62 91 THR A C 1
ATOM 628 O O . THR A 1 91 ? 4.196 8.624 9.627 1.00 98.62 91 THR A O 1
ATOM 631 N N . SER A 1 92 ? 4.163 9.500 7.558 1.00 98.06 92 SER A N 1
ATOM 632 C CA . SER A 1 92 ? 2.777 9.945 7.604 1.00 98.06 92 SER A CA 1
ATOM 633 C C . SER A 1 92 ? 2.240 10.230 6.213 1.00 98.06 92 SER A C 1
ATOM 635 O O . SER A 1 92 ? 2.996 10.627 5.334 1.00 98.06 92 SER A O 1
ATOM 637 N N . ILE A 1 93 ? 0.927 10.119 6.045 1.00 97.38 93 ILE A N 1
ATOM 638 C CA . ILE A 1 93 ? 0.219 10.610 4.864 1.00 97.38 93 ILE A CA 1
ATOM 639 C C . ILE A 1 93 ? -1.085 11.270 5.297 1.00 97.38 93 ILE A C 1
ATOM 641 O O . ILE A 1 93 ? -1.750 10.782 6.215 1.00 97.38 93 ILE A O 1
ATOM 645 N N . ALA A 1 94 ? -1.467 12.371 4.658 1.00 97.06 94 ALA A N 1
ATOM 646 C CA . ALA A 1 94 ? -2.732 13.037 4.935 1.00 97.06 94 ALA A CA 1
ATOM 647 C C . ALA A 1 94 ? -3.392 13.597 3.672 1.00 97.06 94 ALA A C 1
ATOM 649 O O . ALA A 1 94 ? -2.720 14.047 2.746 1.00 97.06 94 ALA A O 1
ATOM 650 N N . ARG A 1 95 ? -4.728 13.583 3.659 1.00 94.44 95 ARG A N 1
ATOM 651 C CA . ARG A 1 95 ? -5.592 14.193 2.642 1.00 94.44 95 ARG A CA 1
ATOM 652 C C . ARG A 1 95 ? -6.879 14.681 3.305 1.00 94.44 95 ARG A C 1
ATOM 654 O O . ARG A 1 95 ? -7.710 13.879 3.730 1.00 94.44 95 ARG A O 1
ATOM 661 N N . GLY A 1 96 ? -7.066 15.999 3.361 1.00 91.56 96 GLY A N 1
ATOM 662 C CA . GLY A 1 96 ? -8.192 16.601 4.081 1.00 91.56 96 GLY A CA 1
ATOM 663 C C . GLY A 1 96 ? -8.165 16.231 5.569 1.00 91.56 96 GLY A C 1
ATOM 664 O O . GLY A 1 96 ? -7.145 16.403 6.227 1.00 91.56 96 GLY A O 1
ATOM 665 N N . GLU A 1 97 ? -9.274 15.700 6.089 1.00 91.81 97 GLU A N 1
ATOM 666 C CA . GLU A 1 97 ? -9.384 15.245 7.487 1.00 91.81 97 GLU A CA 1
ATOM 667 C C . GLU A 1 97 ? -8.864 13.817 7.728 1.00 91.81 97 GLU A C 1
ATOM 669 O O . GLU A 1 97 ? -8.881 13.342 8.867 1.00 91.81 97 GLU A O 1
ATOM 674 N N . LEU A 1 98 ? -8.439 13.119 6.669 1.00 94.69 98 LEU A N 1
ATOM 675 C CA . LEU A 1 98 ? -7.858 11.786 6.763 1.00 94.69 98 LEU A CA 1
ATOM 676 C C . LEU A 1 98 ? -6.349 11.905 6.933 1.00 94.69 98 LEU A C 1
ATOM 678 O O . LEU A 1 98 ? -5.678 12.503 6.094 1.00 94.69 98 LEU A O 1
ATOM 682 N N . ALA A 1 99 ? -5.810 11.302 7.986 1.00 97.31 99 ALA A N 1
ATOM 683 C CA . ALA A 1 99 ? -4.375 11.223 8.216 1.00 97.31 99 ALA A CA 1
ATOM 684 C C . ALA A 1 99 ? -3.999 9.852 8.770 1.00 97.31 99 ALA A C 1
ATOM 686 O O . ALA A 1 99 ? -4.732 9.285 9.572 1.00 97.31 99 ALA A O 1
ATOM 687 N N . ALA A 1 100 ? -2.846 9.329 8.381 1.00 97.94 100 ALA A N 1
ATOM 688 C CA . ALA A 1 100 ? -2.308 8.083 8.902 1.00 97.94 100 ALA A CA 1
ATOM 689 C C . ALA A 1 100 ? -0.816 8.240 9.215 1.00 97.94 100 ALA A C 1
ATOM 691 O O . ALA A 1 100 ? -0.131 9.047 8.586 1.00 97.94 100 ALA A O 1
ATOM 692 N N . LYS A 1 101 ? -0.324 7.506 10.217 1.00 98.31 101 LYS A N 1
ATOM 693 C CA . LYS A 1 101 ? 1.062 7.595 10.707 1.00 98.31 101 LYS A CA 1
ATOM 694 C C . LYS A 1 101 ? 1.715 6.224 10.816 1.00 98.31 101 LYS A C 1
ATOM 696 O O . LYS A 1 101 ? 1.037 5.255 11.158 1.00 98.31 101 LYS A O 1
ATOM 701 N N . ALA A 1 102 ? 3.028 6.199 10.583 1.00 98.38 102 ALA A N 1
ATOM 702 C CA . ALA A 1 102 ? 3.902 5.029 10.667 1.00 98.38 102 ALA A CA 1
ATOM 703 C C . ALA A 1 102 ? 3.299 3.808 9.960 1.00 98.38 102 ALA A C 1
ATOM 705 O O . ALA A 1 102 ? 3.006 2.774 10.558 1.00 98.38 102 ALA A O 1
ATOM 706 N N . ILE A 1 103 ? 3.044 3.974 8.668 1.00 98.56 103 ILE A N 1
ATOM 707 C CA . ILE A 1 103 ? 2.381 2.981 7.837 1.00 98.56 103 ILE A CA 1
ATOM 708 C C . ILE A 1 103 ? 3.443 2.045 7.282 1.00 98.56 103 ILE A C 1
ATOM 710 O O . ILE A 1 103 ? 4.470 2.498 6.779 1.00 98.56 103 ILE A O 1
ATOM 714 N N . THR A 1 104 ? 3.174 0.745 7.315 1.00 98.56 104 THR A N 1
ATOM 715 C CA . THR A 1 104 ? 3.953 -0.253 6.580 1.00 98.56 104 THR A CA 1
ATOM 716 C C . THR A 1 104 ? 3.013 -1.179 5.828 1.00 98.56 104 THR A C 1
ATOM 718 O O . THR A 1 104 ? 2.009 -1.651 6.363 1.00 98.56 104 THR A O 1
ATOM 721 N N . VAL A 1 105 ? 3.338 -1.429 4.566 1.00 98.25 105 VAL A N 1
ATOM 722 C CA . VAL A 1 105 ? 2.595 -2.310 3.673 1.00 98.25 105 VAL A CA 1
ATOM 723 C C . VAL A 1 105 ? 3.580 -3.294 3.074 1.00 98.25 105 VAL A C 1
ATOM 725 O O . VAL A 1 105 ? 4.538 -2.895 2.418 1.00 98.25 105 VAL A O 1
ATOM 728 N N . ASN A 1 106 ? 3.316 -4.579 3.280 1.00 98.06 106 ASN A N 1
ATOM 729 C CA . ASN A 1 106 ? 4.018 -5.665 2.610 1.00 98.06 106 ASN A CA 1
ATOM 730 C C . ASN A 1 106 ? 2.951 -6.526 1.951 1.00 98.06 106 ASN A C 1
ATOM 732 O O . ASN A 1 106 ? 2.213 -7.208 2.654 1.00 98.06 106 ASN A O 1
ATOM 736 N N . ALA A 1 107 ? 2.816 -6.468 0.632 1.00 96.62 107 ALA A N 1
ATOM 737 C CA . ALA A 1 107 ? 1.722 -7.115 -0.079 1.00 96.62 107 ALA A CA 1
ATOM 738 C C . ALA A 1 107 ? 2.215 -7.811 -1.346 1.00 96.62 107 ALA A C 1
ATOM 740 O O . ALA A 1 107 ? 3.013 -7.264 -2.095 1.00 96.62 107 ALA A O 1
ATOM 741 N N . LEU A 1 108 ? 1.686 -9.000 -1.609 1.00 95.19 108 LEU A N 1
ATOM 742 C CA . LEU A 1 108 ? 1.800 -9.728 -2.863 1.00 95.19 108 LEU A CA 1
ATOM 743 C C . LEU A 1 108 ? 0.415 -9.787 -3.502 1.00 95.19 108 LEU A C 1
ATOM 745 O O . LEU A 1 108 ? -0.507 -10.389 -2.946 1.00 95.19 108 LEU A O 1
ATOM 749 N N . ILE A 1 109 ? 0.298 -9.188 -4.677 1.00 92.12 109 ILE A N 1
ATOM 750 C CA . ILE A 1 109 ? -0.902 -9.166 -5.503 1.00 92.12 109 ILE A CA 1
ATOM 751 C C . ILE A 1 109 ? -0.677 -10.146 -6.650 1.00 92.12 109 ILE A C 1
ATOM 753 O O . ILE A 1 109 ? 0.185 -9.943 -7.510 1.00 92.12 109 ILE A O 1
ATOM 757 N N . ALA A 1 110 ? -1.440 -11.233 -6.653 1.00 88.12 110 ALA A N 1
ATOM 758 C CA . ALA A 1 110 ? -1.392 -12.209 -7.731 1.00 88.12 110 ALA A CA 1
ATOM 759 C C . ALA A 1 110 ? -2.312 -11.777 -8.876 1.00 88.12 110 ALA A C 1
ATOM 761 O O . ALA A 1 110 ? -3.413 -11.294 -8.632 1.00 88.12 110 ALA A O 1
ATOM 762 N N . ASN A 1 111 ? -1.864 -11.989 -10.114 1.00 85.69 111 ASN A N 1
ATOM 763 C CA . ASN A 1 111 ? -2.628 -11.743 -11.334 1.00 85.69 111 ASN A CA 1
ATOM 764 C C . ASN A 1 111 ? -3.343 -10.385 -11.356 1.00 85.69 111 ASN A C 1
ATOM 766 O O . ASN A 1 111 ? -4.559 -10.305 -11.535 1.00 85.69 111 ASN A O 1
ATOM 770 N N . TYR A 1 112 ? -2.572 -9.305 -11.203 1.00 81.19 112 TYR A N 1
ATOM 771 C CA . TYR A 1 112 ? -3.106 -7.939 -11.131 1.00 81.19 112 TYR A CA 1
ATOM 772 C C . TYR A 1 112 ? -3.897 -7.497 -12.383 1.00 81.19 112 TYR A C 1
ATOM 774 O O . TYR A 1 112 ? -4.515 -6.438 -12.358 1.00 81.19 112 TYR A O 1
ATOM 782 N N . LEU A 1 113 ? -3.911 -8.297 -13.459 1.00 81.81 113 LEU A N 1
ATOM 783 C CA . LEU A 1 113 ? -4.700 -8.064 -14.673 1.00 81.81 113 LEU A CA 1
ATOM 784 C C . LEU A 1 113 ? -6.116 -8.666 -14.645 1.00 81.81 113 LEU A C 1
ATOM 786 O O . LEU A 1 113 ? -6.969 -8.193 -15.389 1.00 81.81 113 LEU A O 1
ATOM 790 N N . LYS A 1 114 ? -6.383 -9.711 -13.844 1.00 77.88 114 LYS A N 1
ATOM 791 C CA . LYS A 1 114 ? -7.703 -10.385 -13.793 1.00 77.88 114 LYS A CA 1
ATOM 792 C C . LYS A 1 114 ? -8.539 -10.048 -12.556 1.00 77.88 114 LYS A C 1
ATOM 794 O O . LYS A 1 114 ? -9.722 -10.369 -12.527 1.00 77.88 114 LYS A O 1
ATOM 799 N N . GLY A 1 115 ? -7.938 -9.404 -11.561 1.00 68.31 115 GLY A N 1
ATOM 800 C CA . GLY A 1 115 ? -8.573 -9.062 -10.289 1.00 68.31 115 GLY A CA 1
ATOM 801 C C . GLY A 1 115 ? -7.607 -9.337 -9.134 1.00 68.31 115 GLY A C 1
ATOM 802 O O . GLY A 1 115 ? -7.061 -10.439 -9.062 1.00 68.31 115 GLY A O 1
ATOM 803 N N . PRO A 1 116 ? -7.329 -8.362 -8.253 1.00 68.19 116 PRO A N 1
ATOM 804 C CA . PRO A 1 116 ? -6.266 -8.511 -7.271 1.00 68.19 116 PRO A CA 1
ATOM 805 C C . PRO A 1 116 ? -6.728 -9.335 -6.063 1.00 68.19 116 PRO A C 1
ATOM 807 O O . PRO A 1 116 ? -7.423 -8.833 -5.181 1.00 68.19 116 PRO A O 1
ATOM 810 N N . ALA A 1 117 ? -6.270 -10.584 -5.977 1.00 81.25 117 ALA A N 1
ATOM 811 C CA . ALA A 1 117 ? -6.217 -11.306 -4.710 1.00 81.25 117 ALA A CA 1
ATOM 812 C C . ALA A 1 117 ? -4.888 -10.977 -4.015 1.00 81.25 117 ALA A C 1
ATOM 814 O O . ALA A 1 117 ? -3.809 -11.150 -4.595 1.00 81.25 117 ALA A O 1
ATOM 815 N N . ILE A 1 118 ? -4.962 -10.503 -2.772 1.00 92.62 118 ILE A N 1
ATOM 816 C CA . ILE A 1 118 ? -3.832 -9.929 -2.041 1.00 92.62 118 ILE A CA 1
ATOM 817 C C . ILE A 1 118 ? -3.456 -10.844 -0.873 1.00 92.62 118 ILE A C 1
ATOM 819 O O . ILE A 1 118 ? -4.302 -11.373 -0.160 1.00 92.62 118 ILE A O 1
ATOM 823 N N . SER A 1 119 ? -2.162 -11.045 -0.663 1.00 95.50 119 SER A N 1
ATOM 824 C CA . SER A 1 119 ? -1.618 -11.662 0.551 1.00 95.50 119 SER A CA 1
ATOM 825 C C . SER A 1 119 ? -0.563 -10.752 1.150 1.00 95.50 119 SER A C 1
ATOM 827 O O . SER A 1 119 ? 0.171 -10.128 0.393 1.00 95.50 119 SER A O 1
ATOM 829 N N . GLY A 1 120 ? -0.448 -10.689 2.472 1.00 97.56 120 GLY A N 1
ATOM 830 C CA . GLY A 1 120 ? 0.551 -9.839 3.111 1.00 97.56 120 GLY A CA 1
ATOM 831 C C . GLY A 1 120 ? 0.083 -9.227 4.419 1.00 97.56 120 GLY A C 1
ATOM 832 O O . GLY A 1 120 ? -0.764 -9.791 5.102 1.00 97.56 120 GLY A O 1
ATOM 833 N N . THR A 1 121 ? 0.650 -8.076 4.766 1.00 98.31 121 THR A N 1
ATOM 834 C CA . THR A 1 121 ? 0.366 -7.355 6.005 1.00 98.31 121 THR A CA 1
ATOM 835 C C . THR A 1 121 ? 0.264 -5.855 5.767 1.00 98.31 121 THR A C 1
ATOM 837 O O . THR A 1 121 ? 0.975 -5.288 4.933 1.00 98.31 121 THR A O 1
ATOM 840 N N . ILE A 1 122 ? -0.611 -5.212 6.535 1.00 97.75 122 ILE A N 1
ATOM 841 C CA . ILE A 1 122 ? -0.717 -3.758 6.639 1.00 97.75 122 ILE A CA 1
ATOM 842 C C . ILE A 1 122 ? -0.640 -3.402 8.11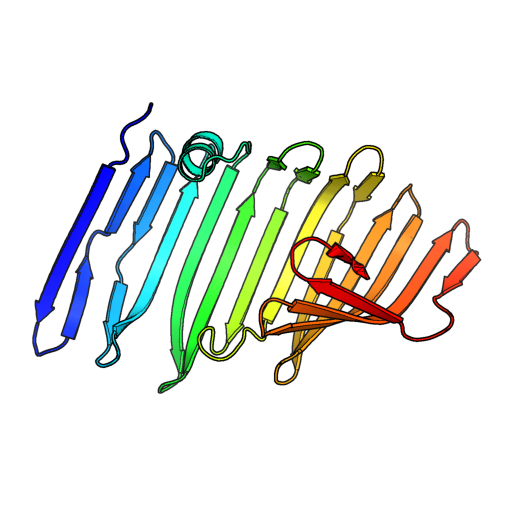8 1.00 97.75 122 ILE A C 1
ATOM 844 O O . ILE A 1 122 ? -1.350 -3.989 8.937 1.00 97.75 122 ILE A O 1
ATOM 848 N N . LYS A 1 123 ? 0.207 -2.435 8.465 1.00 98.44 123 LYS A N 1
ATOM 849 C CA . LYS A 1 123 ? 0.269 -1.867 9.814 1.00 98.44 123 LYS A CA 1
ATOM 850 C C . LYS A 1 123 ? 0.259 -0.351 9.756 1.00 98.44 123 LYS A C 1
ATOM 852 O O . LYS A 1 123 ? 0.784 0.230 8.809 1.00 98.44 123 LYS A O 1
ATOM 857 N N . ALA A 1 124 ? -0.311 0.265 10.780 1.00 98.31 124 ALA A N 1
ATOM 858 C CA . ALA A 1 124 ? -0.222 1.698 11.012 1.00 98.31 124 ALA A CA 1
ATOM 859 C C . ALA A 1 124 ? -0.322 1.983 12.511 1.00 98.31 124 ALA A C 1
ATOM 861 O O . ALA A 1 124 ? -1.151 1.389 13.207 1.00 98.31 124 ALA A O 1
ATOM 862 N N . ASP A 1 125 ? 0.466 2.934 13.004 1.00 98.19 125 ASP A N 1
ATOM 863 C CA . ASP A 1 125 ? 0.356 3.357 14.402 1.00 98.19 125 ASP A CA 1
ATOM 864 C C . ASP A 1 125 ? -0.982 4.041 14.656 1.00 98.19 125 ASP A C 1
ATOM 866 O O . ASP A 1 125 ? -1.607 3.826 15.696 1.00 98.19 125 ASP A O 1
ATOM 870 N N . SER A 1 126 ? -1.434 4.860 13.701 1.00 97.38 126 SER A N 1
ATOM 871 C CA . SER A 1 126 ? -2.747 5.493 13.774 1.00 97.38 126 SER A CA 1
ATOM 872 C C . SER A 1 126 ? -3.320 5.858 12.413 1.00 97.38 126 SER A C 1
ATOM 874 O O . SER A 1 126 ? -2.584 6.148 11.470 1.00 97.38 126 SER A O 1
ATOM 876 N N . VAL A 1 127 ? -4.649 5.883 12.356 1.00 97.06 127 VAL A N 1
ATOM 877 C CA . VAL A 1 127 ? -5.465 6.503 11.314 1.00 97.06 127 VAL A CA 1
ATOM 878 C C . VAL A 1 127 ? -6.471 7.419 12.004 1.00 97.06 127 VAL A C 1
ATOM 880 O O . VAL A 1 127 ? -7.200 7.000 12.905 1.00 97.06 127 VAL A O 1
ATOM 883 N N . THR A 1 128 ? -6.518 8.668 11.567 1.00 95.94 128 THR A N 1
ATOM 884 C CA . THR A 1 128 ? -7.445 9.696 12.028 1.00 95.94 128 THR A CA 1
ATOM 885 C C . THR A 1 128 ? -8.384 10.062 10.890 1.00 95.94 128 THR A C 1
ATOM 887 O O . THR A 1 128 ? -7.939 10.288 9.767 1.00 95.94 128 THR A O 1
ATOM 890 N N . SER A 1 129 ? -9.676 10.136 11.193 1.00 92.56 129 SER A N 1
ATOM 891 C CA . SER A 1 129 ? -10.717 10.634 10.297 1.00 92.56 129 SER A CA 1
ATOM 892 C C . SER A 1 129 ? -11.610 11.597 11.067 1.00 92.56 129 SER A C 1
ATOM 894 O O . SER A 1 129 ? -12.425 11.173 11.894 1.00 92.56 129 SER A O 1
ATOM 896 N N . GLY A 1 130 ? -11.446 12.897 10.825 1.00 89.12 130 GLY A N 1
ATOM 897 C CA . GLY A 1 130 ? -12.134 13.935 11.591 1.00 89.12 130 GLY A CA 1
ATOM 898 C C . GLY A 1 130 ? -11.782 13.836 13.079 1.00 89.12 130 GLY A C 1
ATOM 899 O O . GLY A 1 130 ? -10.635 14.030 13.472 1.00 89.12 130 GLY A O 1
ATOM 900 N N . LYS A 1 131 ? -12.765 13.501 13.925 1.00 88.00 131 LYS A N 1
ATOM 901 C CA . LYS A 1 131 ? -12.573 13.324 15.381 1.00 88.00 131 LYS A CA 1
ATOM 902 C C . LYS A 1 131 ? -12.256 11.884 15.797 1.00 88.00 131 LYS A C 1
ATOM 904 O O . LYS A 1 131 ? -11.955 11.640 16.963 1.00 88.00 131 LYS A O 1
ATOM 909 N N . THR A 1 132 ? -12.354 10.931 14.875 1.00 91.44 132 THR A N 1
ATOM 910 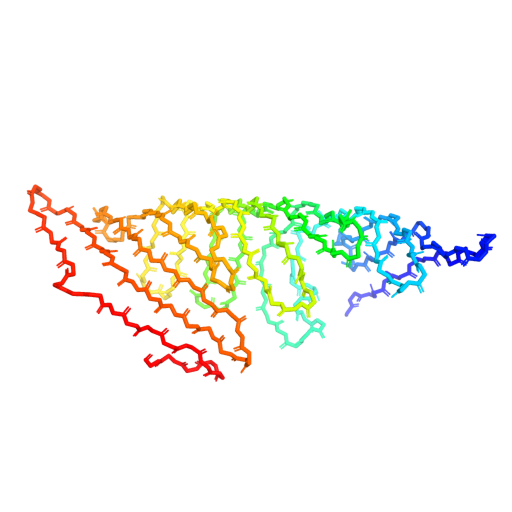C CA . THR A 1 132 ? -12.160 9.510 15.163 1.00 91.44 132 THR A CA 1
ATOM 911 C C . THR A 1 132 ? -10.694 9.154 14.994 1.00 91.44 132 THR A C 1
ATOM 913 O O . THR A 1 132 ? -10.136 9.367 13.921 1.00 91.44 132 THR A O 1
ATOM 916 N N . VAL A 1 133 ? -10.086 8.575 16.030 1.00 95.00 133 VAL A N 1
ATOM 917 C CA . VAL A 1 133 ? -8.720 8.042 15.984 1.00 95.00 133 VAL A CA 1
ATOM 918 C C . VAL A 1 133 ? -8.768 6.541 16.227 1.00 95.00 133 VAL A C 1
ATOM 920 O O . VAL A 1 133 ? -9.328 6.075 17.223 1.00 95.00 133 VAL A O 1
ATOM 923 N N . VAL A 1 134 ? -8.159 5.799 15.312 1.00 96.69 134 VAL A N 1
ATOM 924 C CA . VAL A 1 134 ? -7.931 4.360 15.408 1.00 96.69 134 VAL A CA 1
ATOM 925 C C . VAL A 1 134 ? -6.426 4.143 15.489 1.00 96.69 134 VAL A C 1
ATOM 927 O O . VAL A 1 134 ? -5.692 4.699 14.678 1.00 96.69 134 VAL A O 1
ATOM 930 N N . SER A 1 135 ? -5.951 3.373 16.462 1.00 97.81 135 SER A N 1
ATOM 931 C CA . SER A 1 135 ? -4.524 3.147 16.707 1.00 97.81 135 SER A CA 1
ATOM 932 C C . SER A 1 135 ? -4.151 1.671 16.767 1.00 97.81 135 SER A C 1
ATOM 934 O O . SER A 1 135 ? -5.017 0.806 16.884 1.00 97.81 135 SER A O 1
ATOM 936 N N . GLY A 1 136 ? -2.850 1.381 16.682 1.00 97.38 136 GLY A N 1
ATOM 937 C CA . GLY A 1 136 ? -2.317 0.020 16.797 1.00 97.38 136 GLY A CA 1
ATOM 938 C C . GLY A 1 136 ? -2.901 -0.921 15.745 1.00 97.38 136 GLY A C 1
ATOM 939 O O . GLY A 1 136 ? -3.333 -2.024 16.072 1.00 97.38 136 GLY A O 1
ATOM 940 N N . ILE A 1 137 ? -2.985 -0.447 14.503 1.00 98.31 137 ILE A N 1
ATOM 941 C CA . ILE A 1 137 ? -3.632 -1.159 13.407 1.00 98.31 137 ILE A CA 1
ATOM 942 C C . ILE A 1 137 ? -2.674 -2.229 12.896 1.00 98.31 137 ILE A C 1
ATOM 944 O O . ILE A 1 137 ? -1.547 -1.928 12.496 1.00 98.31 137 ILE A O 1
ATOM 948 N N . GLY A 1 138 ? -3.143 -3.471 12.867 1.00 98.19 138 GLY A N 1
ATOM 949 C CA . GLY A 1 138 ? -2.442 -4.596 12.264 1.00 98.19 138 GLY A CA 1
ATOM 950 C C . GLY A 1 138 ? -3.425 -5.501 11.541 1.00 98.19 138 GLY A C 1
ATOM 951 O O . GLY A 1 138 ? -4.400 -5.959 12.135 1.00 98.19 138 GLY A O 1
ATOM 952 N N . ILE A 1 139 ? -3.180 -5.738 10.256 1.00 98.00 139 ILE A N 1
ATOM 953 C CA . ILE A 1 139 ? -4.048 -6.526 9.383 1.00 98.00 139 ILE A CA 1
ATOM 954 C C . ILE A 1 139 ? -3.190 -7.530 8.621 1.00 98.00 139 ILE A C 1
ATOM 956 O O . ILE A 1 139 ? -2.257 -7.144 7.917 1.00 98.00 139 ILE A O 1
ATOM 960 N N . ASP A 1 140 ? -3.543 -8.805 8.727 1.00 98.31 140 ASP A N 1
ATOM 961 C CA . ASP A 1 140 ? -3.046 -9.887 7.886 1.00 98.31 140 ASP A CA 1
ATOM 962 C C . ASP A 1 140 ? -4.015 -10.127 6.729 1.00 98.31 140 ASP A C 1
ATOM 964 O O . ASP A 1 140 ? -5.231 -10.183 6.923 1.00 98.31 140 ASP A O 1
ATOM 968 N N . LEU A 1 141 ? -3.468 -10.315 5.531 1.00 97.44 141 LEU A N 1
ATOM 969 C CA . LEU A 1 141 ? -4.197 -10.564 4.294 1.00 97.44 141 LEU A CA 1
ATOM 970 C C . LEU A 1 141 ? -3.820 -11.936 3.736 1.00 97.44 141 LEU A C 1
ATOM 972 O O . LEU A 1 141 ? -2.638 -12.285 3.646 1.00 97.44 141 LEU A O 1
ATOM 976 N N . ARG A 1 142 ? -4.818 -12.709 3.314 1.00 96.50 142 ARG A N 1
ATOM 977 C CA . ARG A 1 142 ? -4.639 -14.020 2.682 1.00 96.50 142 ARG A CA 1
ATOM 978 C C . ARG A 1 142 ? -5.514 -14.127 1.443 1.00 96.50 142 ARG A C 1
ATOM 980 O O . ARG A 1 142 ? -6.685 -13.765 1.467 1.00 96.50 142 ARG A O 1
ATOM 987 N N . ARG A 1 143 ? -4.950 -14.679 0.373 1.00 92.56 143 ARG A N 1
ATOM 988 C CA . ARG A 1 143 ? -5.677 -14.926 -0.876 1.00 92.56 143 ARG A CA 1
ATOM 989 C C . ARG A 1 143 ? -6.710 -16.033 -0.689 1.00 92.56 143 ARG A C 1
ATOM 991 O O . ARG A 1 143 ? -6.406 -17.041 -0.054 1.00 92.56 143 ARG A O 1
ATOM 998 N N . ASP A 1 144 ? -7.882 -15.847 -1.284 1.00 91.00 144 ASP A N 1
ATOM 999 C CA . ASP A 1 144 ? -8.983 -16.809 -1.285 1.00 91.00 144 ASP A CA 1
ATOM 1000 C C . ASP A 1 144 ? -9.773 -16.722 -2.599 1.00 91.00 144 ASP A C 1
ATOM 1002 O O . ASP A 1 144 ? -10.789 -16.035 -2.712 1.00 91.00 144 ASP A O 1
ATOM 1006 N N . GLY A 1 145 ? -9.246 -17.360 -3.648 1.00 87.44 145 GLY A N 1
ATOM 1007 C CA . GLY A 1 145 ? -9.776 -17.203 -5.004 1.00 87.44 145 GLY A CA 1
ATOM 1008 C C . GLY A 1 145 ? -9.733 -15.736 -5.448 1.00 87.44 145 GLY A C 1
ATOM 1009 O O . GLY A 1 145 ? -8.672 -15.118 -5.415 1.00 87.44 145 GLY A O 1
ATOM 1010 N N . ASP A 1 146 ? -10.889 -15.185 -5.827 1.00 85.81 146 ASP A N 1
ATOM 1011 C CA . ASP A 1 146 ? -11.055 -13.763 -6.180 1.00 85.81 146 ASP A CA 1
ATOM 1012 C C . ASP A 1 146 ? -11.187 -12.834 -4.958 1.00 85.81 146 ASP A C 1
ATOM 1014 O O . ASP A 1 146 ? -11.288 -11.614 -5.105 1.00 85.81 146 ASP A O 1
ATOM 1018 N N . TRP A 1 147 ? -11.278 -13.403 -3.757 1.00 91.75 147 TRP A N 1
ATOM 1019 C CA . TRP A 1 147 ? -11.384 -12.667 -2.507 1.00 91.75 147 TRP A CA 1
ATOM 1020 C C . TRP A 1 147 ? -10.022 -12.560 -1.823 1.00 91.75 147 TRP A C 1
ATOM 1022 O O . TRP A 1 147 ? -9.097 -13.350 -2.029 1.00 91.75 147 TRP A O 1
ATOM 1032 N N . THR A 1 148 ? -9.914 -11.566 -0.953 1.00 94.69 148 THR A N 1
ATOM 1033 C CA . THR A 1 148 ? -8.829 -11.433 0.012 1.00 94.69 148 THR A CA 1
ATOM 1034 C C . THR A 1 148 ? -9.417 -11.544 1.407 1.00 94.69 148 THR A C 1
ATOM 1036 O O . THR A 1 148 ? -10.122 -10.640 1.852 1.00 94.69 148 THR A O 1
ATOM 1039 N N . ASN A 1 149 ? -9.123 -12.635 2.106 1.00 96.69 149 ASN A N 1
ATOM 1040 C CA . ASN A 1 149 ? -9.429 -12.774 3.521 1.00 96.69 149 ASN A CA 1
ATOM 1041 C C . ASN A 1 149 ? -8.554 -11.808 4.321 1.00 96.69 149 ASN A C 1
ATOM 1043 O O . ASN A 1 149 ? -7.351 -11.707 4.075 1.00 96.69 149 ASN A O 1
ATOM 1047 N N . PHE A 1 150 ? -9.147 -11.130 5.296 1.00 97.06 150 PHE A N 1
ATOM 1048 C CA . PHE A 1 150 ? -8.430 -10.315 6.261 1.00 97.06 150 PHE A CA 1
ATOM 1049 C C . PHE A 1 150 ? -8.704 -10.799 7.683 1.00 97.06 150 PHE A C 1
ATOM 1051 O O . PHE A 1 150 ? -9.806 -11.228 8.030 1.00 97.06 150 PHE A O 1
ATOM 1058 N N . SER A 1 151 ? -7.685 -10.697 8.524 1.00 97.81 151 SER A N 1
ATOM 1059 C CA . SER A 1 151 ? -7.799 -10.846 9.970 1.00 97.81 151 SER A CA 1
ATOM 1060 C C . SER A 1 151 ? -6.924 -9.794 10.614 1.00 97.81 151 SER A C 1
ATOM 1062 O O . SER A 1 151 ? -5.771 -9.642 10.221 1.00 97.81 151 SER A O 1
ATOM 1064 N N . GLY A 1 152 ? -7.441 -9.064 11.586 1.00 97.25 152 GLY A N 1
ATOM 1065 C CA . GLY A 1 152 ? -6.660 -7.998 12.185 1.00 97.25 152 GLY A CA 1
ATOM 1066 C C . GLY A 1 152 ? -7.306 -7.406 13.413 1.00 97.25 152 GLY A C 1
ATOM 1067 O O . GLY A 1 152 ? -8.386 -7.821 13.838 1.00 97.25 152 GLY A O 1
ATOM 1068 N N . GLY A 1 153 ? -6.625 -6.419 13.970 1.00 96.62 153 GLY A N 1
ATOM 1069 C CA . GLY A 1 153 ? -7.108 -5.667 15.108 1.00 96.62 153 GLY A CA 1
ATOM 1070 C C . GLY A 1 153 ? -6.634 -4.228 15.088 1.00 96.62 153 GLY A C 1
ATOM 1071 O O . GLY A 1 153 ? -5.698 -3.860 14.376 1.00 96.62 153 GLY A O 1
ATOM 1072 N N . ALA A 1 154 ? -7.334 -3.420 15.867 1.00 97.12 154 ALA A N 1
ATOM 1073 C CA . ALA A 1 154 ? -7.011 -2.032 16.120 1.00 97.12 154 ALA A CA 1
ATOM 1074 C C . ALA A 1 154 ? -7.646 -1.591 17.442 1.00 97.12 154 ALA A C 1
ATOM 1076 O O . ALA A 1 154 ? -8.495 -2.276 18.009 1.00 97.12 154 ALA A O 1
ATOM 1077 N N . THR A 1 155 ? -7.257 -0.423 17.931 1.00 95.88 155 THR A N 1
ATOM 1078 C CA . THR A 1 155 ? -7.846 0.212 19.108 1.00 95.88 155 THR A CA 1
ATOM 1079 C C . THR A 1 155 ? -8.591 1.464 18.675 1.00 95.88 155 THR A C 1
ATOM 1081 O O . THR A 1 155 ? -7.986 2.394 18.152 1.00 95.88 155 THR A O 1
ATOM 1084 N N . ALA A 1 156 ? -9.900 1.515 18.905 1.00 92.44 156 ALA A N 1
ATOM 1085 C CA . ALA A 1 156 ? -10.719 2.693 18.628 1.00 92.44 156 ALA A CA 1
ATOM 1086 C C . ALA A 1 156 ? -11.229 3.270 19.949 1.00 92.44 156 ALA A C 1
ATOM 1088 O O . ALA A 1 156 ? -11.812 2.547 20.754 1.00 92.44 156 ALA A O 1
ATOM 1089 N N . SER A 1 157 ? -10.986 4.558 20.206 1.00 87.69 157 SER A N 1
ATOM 1090 C CA . SER A 1 157 ? -11.404 5.219 21.458 1.00 87.69 157 SER A CA 1
ATOM 1091 C C . SER A 1 157 ? -10.964 4.472 22.734 1.00 87.69 157 SER A C 1
ATOM 1093 O O . SER A 1 157 ? -11.697 4.416 23.720 1.00 87.69 157 SER A O 1
ATOM 1095 N N . GLY A 1 158 ? -9.774 3.858 22.707 1.00 87.50 158 GLY A N 1
ATOM 1096 C CA . GLY A 1 158 ? -9.235 3.063 23.818 1.00 87.50 158 GLY A CA 1
ATOM 1097 C C . GLY A 1 158 ? -9.831 1.657 23.963 1.00 87.50 158 GLY A C 1
ATOM 1098 O O . GLY A 1 158 ? -9.538 0.979 24.944 1.00 87.50 158 GLY A O 1
ATOM 1099 N N . ILE A 1 159 ? -10.651 1.212 23.009 1.00 92.06 159 ILE A N 1
ATOM 1100 C CA . ILE A 1 159 ? -11.279 -0.109 22.995 1.00 92.06 159 ILE A CA 1
ATOM 1101 C C . ILE A 1 159 ? -10.567 -0.978 21.952 1.00 92.06 159 ILE A C 1
ATOM 1103 O O . ILE A 1 159 ? -10.703 -0.708 20.754 1.00 92.06 159 ILE A O 1
ATOM 1107 N N . PRO A 1 160 ? -9.807 -2.007 22.372 1.00 93.69 160 PRO A N 1
ATOM 1108 C CA . PRO A 1 160 ? -9.243 -2.982 21.453 1.00 93.69 160 PRO A CA 1
ATOM 1109 C C . PRO A 1 160 ? -10.362 -3.777 20.786 1.00 93.69 160 PRO A C 1
ATOM 1111 O O . PRO A 1 160 ? -11.262 -4.293 21.461 1.00 93.69 160 PRO A O 1
ATOM 1114 N N . ALA A 1 161 ? -10.277 -3.888 19.468 1.00 95.12 161 ALA A N 1
ATOM 1115 C CA . ALA A 1 161 ? -11.186 -4.658 18.648 1.00 95.12 161 ALA A CA 1
ATOM 1116 C C . ALA A 1 161 ? -10.416 -5.511 17.640 1.00 95.12 161 ALA A C 1
ATOM 1118 O O . ALA A 1 161 ? -9.355 -5.120 17.149 1.00 95.12 161 ALA A O 1
ATOM 1119 N N . THR A 1 162 ? -10.969 -6.672 17.319 1.00 96.50 162 THR A N 1
ATOM 1120 C CA . THR A 1 162 ? -10.502 -7.550 16.249 1.00 96.50 162 THR A CA 1
ATOM 1121 C C . THR A 1 162 ? -11.627 -7.795 15.262 1.00 96.50 162 THR A C 1
ATOM 1123 O O . THR A 1 162 ? -12.806 -7.728 15.609 1.00 96.50 162 THR A O 1
ATOM 1126 N N . ALA A 1 163 ? -11.267 -8.068 14.015 1.00 95.88 163 ALA A N 1
ATOM 1127 C CA . ALA A 1 163 ? -12.220 -8.443 12.988 1.00 95.88 163 ALA A CA 1
ATOM 1128 C C . ALA A 1 163 ? -11.618 -9.485 12.051 1.00 95.88 163 ALA A C 1
ATOM 1130 O O . ALA A 1 163 ? -10.416 -9.478 11.766 1.00 95.88 163 ALA A O 1
ATOM 1131 N N . THR A 1 164 ? -12.482 -10.361 11.550 1.00 97.44 164 THR A N 1
ATOM 1132 C CA . THR A 1 164 ? -12.178 -11.246 10.431 1.00 97.44 164 THR A CA 1
ATOM 1133 C C . THR A 1 164 ? -13.229 -11.073 9.352 1.00 97.44 164 THR A C 1
ATOM 1135 O O . THR A 1 164 ? -14.400 -10.798 9.626 1.00 97.44 164 THR A O 1
ATOM 1138 N N . GLY A 1 165 ? -12.810 -11.222 8.108 1.00 96.56 165 GLY A N 1
ATOM 1139 C CA . GLY A 1 165 ? -13.694 -11.044 6.977 1.00 96.56 165 GLY A CA 1
ATOM 1140 C C . GLY A 1 165 ? -12.962 -11.224 5.669 1.00 96.56 165 GLY A C 1
ATOM 1141 O O . GLY A 1 165 ? -11.857 -11.766 5.625 1.00 96.56 165 GLY A O 1
ATOM 1142 N N . ARG A 1 166 ? -13.580 -10.753 4.595 1.00 95.62 166 ARG A N 1
ATOM 1143 C CA . ARG A 1 166 ? -12.996 -10.791 3.262 1.00 95.62 166 ARG A CA 1
ATOM 1144 C C . ARG A 1 166 ? -13.403 -9.596 2.425 1.00 95.62 166 ARG A C 1
ATOM 1146 O O . ARG A 1 166 ? -14.473 -9.029 2.618 1.00 95.62 166 ARG A O 1
ATOM 1153 N N . VAL A 1 167 ? -12.537 -9.216 1.496 1.00 93.75 167 VAL A N 1
ATOM 1154 C CA . VAL A 1 167 ? -12.754 -8.113 0.559 1.00 93.75 167 VAL A CA 1
ATOM 1155 C C . VAL A 1 167 ? -12.590 -8.587 -0.880 1.00 93.75 167 VAL A C 1
ATOM 1157 O O . VAL A 1 167 ? -11.694 -9.377 -1.180 1.00 93.75 167 VAL A O 1
ATOM 1160 N N . LYS A 1 168 ? -13.449 -8.094 -1.772 1.00 91.50 168 LYS A N 1
ATOM 1161 C CA . LYS A 1 168 ? -13.339 -8.260 -3.223 1.00 91.50 168 LYS A CA 1
ATOM 1162 C C . LYS A 1 168 ? -13.387 -6.896 -3.892 1.00 91.50 168 LYS A C 1
ATOM 1164 O O . LYS A 1 168 ? -14.277 -6.097 -3.605 1.00 91.50 168 LYS A O 1
ATOM 1169 N N . ILE A 1 169 ? -12.435 -6.654 -4.790 1.00 88.12 169 ILE A N 1
ATOM 1170 C CA . ILE A 1 169 ? -12.384 -5.464 -5.640 1.00 88.12 169 ILE A CA 1
ATOM 1171 C C . ILE A 1 169 ? -12.623 -5.933 -7.072 1.00 88.12 169 ILE A C 1
ATOM 1173 O O . ILE A 1 169 ? -11.770 -6.594 -7.662 1.00 88.12 169 ILE A O 1
ATOM 1177 N N . ALA A 1 170 ? -13.801 -5.634 -7.607 1.00 86.38 170 ALA A N 1
ATOM 1178 C CA . ALA A 1 170 ? -14.208 -6.022 -8.954 1.00 86.38 170 ALA A CA 1
ATOM 1179 C C . ALA A 1 170 ? -15.254 -5.038 -9.484 1.00 86.38 170 ALA A C 1
ATOM 1181 O O . ALA A 1 170 ? -16.022 -4.473 -8.708 1.00 86.38 170 ALA A O 1
ATOM 1182 N N . ASP A 1 171 ? -15.282 -4.826 -10.800 1.00 84.12 171 ASP A N 1
ATOM 1183 C CA . ASP A 1 171 ? -16.328 -4.046 -11.481 1.00 84.12 171 ASP A CA 1
ATOM 1184 C C . ASP A 1 171 ? -16.544 -2.631 -10.904 1.00 84.12 171 ASP A C 1
ATOM 1186 O O . ASP A 1 171 ? -17.669 -2.140 -10.808 1.00 84.12 171 ASP A O 1
ATOM 1190 N N . GLY A 1 172 ? -15.461 -1.977 -10.461 1.00 83.50 172 GLY A N 1
ATOM 1191 C CA . GLY A 1 172 ? -15.512 -0.645 -9.839 1.00 83.50 172 GLY A CA 1
ATOM 1192 C C . GLY A 1 172 ? -16.139 -0.613 -8.438 1.00 83.50 172 GLY A C 1
ATOM 1193 O O . GLY A 1 172 ? -16.428 0.467 -7.922 1.00 83.50 172 GLY A O 1
ATOM 1194 N N . LYS A 1 173 ? -16.354 -1.780 -7.819 1.00 89.00 173 LYS A N 1
ATOM 1195 C CA . LYS A 1 173 ? -16.928 -1.941 -6.481 1.00 89.00 173 LYS A CA 1
ATOM 1196 C C . LYS A 1 173 ? -15.931 -2.604 -5.540 1.00 89.00 173 LYS A C 1
ATOM 1198 O O . LYS A 1 173 ? -15.231 -3.546 -5.913 1.00 89.00 173 LYS A O 1
ATOM 1203 N N . THR A 1 174 ? -15.949 -2.164 -4.290 1.00 91.00 174 THR A N 1
ATOM 1204 C CA . THR A 1 174 ? -15.294 -2.851 -3.177 1.00 91.00 174 THR A CA 1
ATOM 1205 C C . THR A 1 174 ? -16.377 -3.458 -2.300 1.00 91.00 174 THR A C 1
ATOM 1207 O O . THR A 1 174 ? -17.159 -2.732 -1.692 1.00 91.00 174 THR A O 1
ATOM 1210 N N . SER A 1 175 ? -16.444 -4.786 -2.253 1.00 93.19 175 SER A N 1
ATOM 1211 C CA . SER A 1 175 ? -17.362 -5.527 -1.381 1.00 93.19 175 SER A CA 1
ATOM 1212 C C . SER A 1 175 ? -16.587 -6.066 -0.190 1.00 93.19 175 SER A C 1
ATOM 1214 O O . SER A 1 175 ? -15.569 -6.730 -0.380 1.00 93.19 175 SER A O 1
ATOM 1216 N N . VAL A 1 176 ? -17.051 -5.787 1.022 1.00 94.25 176 VAL A N 1
ATOM 1217 C CA . VAL A 1 176 ? -16.448 -6.255 2.271 1.00 94.25 176 VAL A CA 1
ATOM 1218 C C . VAL A 1 176 ? -17.476 -7.091 3.012 1.00 94.25 176 VAL A C 1
ATOM 1220 O O . VAL A 1 176 ? -18.563 -6.613 3.315 1.00 94.25 176 VAL A O 1
ATOM 1223 N N . GLU A 1 177 ? -17.123 -8.326 3.334 1.00 95.12 177 GLU A N 1
ATOM 1224 C CA . GLU A 1 177 ? -17.903 -9.183 4.218 1.00 95.12 177 GLU A CA 1
ATOM 1225 C C . GLU A 1 177 ? -17.176 -9.294 5.552 1.00 95.12 177 GLU A C 1
ATOM 1227 O O . GLU A 1 177 ? -16.032 -9.744 5.610 1.00 95.12 177 GLU A O 1
ATOM 1232 N N . ILE A 1 178 ? -17.833 -8.875 6.627 1.00 95.06 178 ILE A N 1
ATOM 1233 C CA . ILE A 1 178 ? -17.333 -9.018 7.990 1.00 95.06 178 ILE A CA 1
ATOM 1234 C C . ILE A 1 178 ? -17.927 -10.305 8.547 1.00 95.06 178 ILE A C 1
ATOM 1236 O O . ILE A 1 178 ? -19.128 -10.375 8.799 1.00 95.06 178 ILE A O 1
ATOM 1240 N N . ALA A 1 179 ? -17.085 -11.321 8.716 1.00 94.19 179 ALA A N 1
ATOM 1241 C CA . ALA A 1 179 ? -17.486 -12.622 9.239 1.00 94.19 179 ALA A CA 1
ATOM 1242 C C . ALA A 1 179 ? -17.606 -12.592 10.767 1.00 94.19 179 ALA A C 1
ATOM 1244 O O . ALA A 1 179 ? -18.539 -13.155 11.335 1.00 94.19 179 ALA A O 1
ATOM 1245 N N . SER A 1 180 ? -16.671 -11.910 11.433 1.00 94.06 180 SER A N 1
ATOM 1246 C CA . SER A 1 180 ? -16.713 -11.682 12.873 1.00 94.06 180 SER A CA 1
ATOM 1247 C C . SER A 1 180 ? -16.045 -10.364 13.242 1.00 94.06 180 SER A C 1
ATOM 1249 O O . SER A 1 180 ? -15.162 -9.863 12.545 1.00 94.06 180 SER A O 1
ATOM 1251 N N . GLY A 1 181 ? -16.474 -9.806 14.364 1.00 93.62 181 GLY A N 1
ATOM 1252 C CA . GLY A 1 181 ? -15.916 -8.602 14.950 1.00 93.62 181 GLY A CA 1
ATOM 1253 C C . GLY A 1 181 ? -16.143 -8.653 16.446 1.00 93.62 181 GLY A C 1
ATOM 1254 O O . GLY A 1 181 ? -17.261 -8.934 16.878 1.00 93.62 181 GLY A O 1
ATOM 1255 N N . GLU A 1 182 ? -15.093 -8.424 17.220 1.00 93.62 182 GLU A N 1
ATOM 1256 C CA . GLU A 1 182 ? -15.125 -8.486 18.675 1.00 93.62 182 GLU A CA 1
ATOM 1257 C C . GLU A 1 182 ? -14.430 -7.264 19.260 1.00 93.62 182 GLU A C 1
ATOM 1259 O O . GLU A 1 182 ? -13.423 -6.804 18.733 1.00 93.62 182 GLU A O 1
ATOM 1264 N N . ALA A 1 183 ? -14.946 -6.746 20.368 1.00 93.81 183 ALA A N 1
ATOM 1265 C CA . ALA A 1 183 ? -14.334 -5.662 21.119 1.00 93.81 183 ALA A CA 1
ATOM 1266 C C . ALA A 1 183 ? -14.452 -5.947 22.614 1.00 93.81 183 ALA A C 1
ATOM 1268 O O . ALA A 1 183 ? -15.466 -6.479 23.066 1.00 93.81 183 ALA A O 1
ATOM 1269 N N . THR A 1 184 ? -13.430 -5.595 23.391 1.00 89.06 184 THR A N 1
ATOM 1270 C CA . THR A 1 184 ? -13.465 -5.773 24.850 1.00 89.06 184 THR A CA 1
ATOM 1271 C C . THR A 1 184 ? -13.302 -4.435 25.548 1.00 89.06 184 THR A C 1
ATOM 1273 O O . THR A 1 184 ? -12.265 -3.786 25.427 1.00 89.06 184 THR A O 1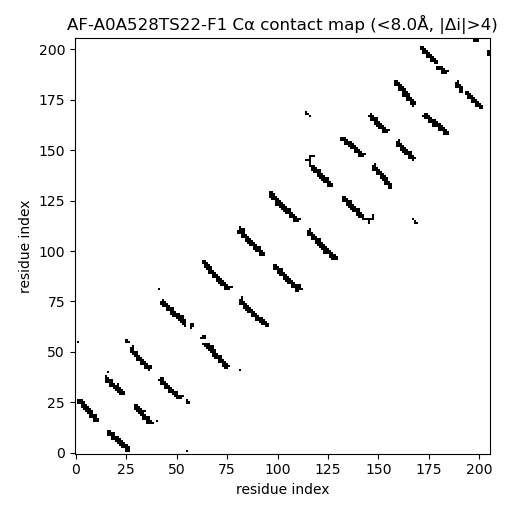
ATOM 1276 N N . LEU A 1 185 ? -14.305 -4.036 26.330 1.00 90.06 185 LEU A N 1
ATOM 1277 C CA . LEU A 1 185 ? -14.258 -2.834 27.157 1.00 90.06 185 LEU A CA 1
ATOM 1278 C C . LEU A 1 185 ? -14.389 -3.230 28.626 1.00 90.06 185 LEU A C 1
ATOM 1280 O O . LEU A 1 185 ? -15.429 -3.725 29.050 1.00 90.06 185 LEU A O 1
ATOM 1284 N N . ARG A 1 186 ? -13.332 -2.993 29.414 1.00 87.69 186 ARG A N 1
ATOM 1285 C CA . ARG A 1 186 ? -13.320 -3.256 30.869 1.00 87.69 186 ARG A CA 1
ATOM 1286 C C . ARG A 1 186 ? -13.744 -4.694 31.228 1.00 87.69 186 ARG A C 1
ATOM 1288 O O . ARG A 1 186 ? -14.470 -4.909 32.190 1.00 87.69 186 ARG A O 1
ATOM 1295 N N . GLY A 1 187 ? -13.312 -5.669 30.426 1.00 85.00 187 GLY A N 1
ATOM 1296 C CA . GLY A 1 187 ? -13.646 -7.088 30.604 1.00 85.00 187 GLY A CA 1
ATOM 1297 C C . GLY A 1 187 ? -14.993 -7.520 30.014 1.00 85.00 187 GLY A C 1
ATOM 1298 O O . GLY A 1 187 ? -15.295 -8.709 30.029 1.00 85.00 187 GLY A O 1
ATOM 1299 N N . ILE A 1 188 ? -15.786 -6.599 29.456 1.00 87.69 188 ILE A N 1
ATOM 1300 C CA . ILE A 1 188 ? -17.045 -6.918 28.776 1.00 87.69 188 ILE A CA 1
ATOM 1301 C C . ILE A 1 188 ? -16.770 -7.094 27.285 1.00 87.69 188 ILE A C 1
ATOM 1303 O O . ILE A 1 188 ? -16.305 -6.164 26.621 1.00 87.69 188 ILE A O 1
ATOM 1307 N N . LYS A 1 189 ? -17.069 -8.288 26.769 1.00 90.38 189 LYS A N 1
ATOM 1308 C CA . LYS A 1 189 ? -16.947 -8.625 25.350 1.00 90.38 189 LYS A CA 1
ATOM 1309 C C . LYS A 1 189 ? -18.220 -8.228 24.603 1.00 90.38 189 LYS A C 1
ATOM 1311 O O . LYS A 1 189 ? -19.309 -8.676 24.949 1.00 90.38 189 LYS A O 1
ATOM 1316 N N . ALA A 1 190 ? -18.066 -7.424 23.561 1.00 91.25 190 ALA A N 1
ATOM 1317 C CA . ALA A 1 190 ? -19.076 -7.169 22.545 1.00 91.25 190 ALA A CA 1
ATOM 1318 C C . ALA A 1 190 ? -18.669 -7.886 21.255 1.00 91.25 190 ALA A C 1
ATOM 1320 O O . ALA A 1 190 ? -17.486 -7.917 20.915 1.00 91.25 190 ALA A O 1
ATOM 1321 N N . ALA A 1 191 ? -19.635 -8.455 20.540 1.00 91.81 191 ALA A N 1
ATOM 1322 C CA . ALA A 1 191 ? -19.408 -9.088 19.248 1.00 91.81 191 ALA A CA 1
ATOM 1323 C C . ALA A 1 191 ? -20.532 -8.727 18.276 1.00 91.81 191 ALA A C 1
ATOM 1325 O O . ALA A 1 191 ? -21.663 -8.476 18.702 1.00 91.81 191 ALA A O 1
ATOM 1326 N N . ILE A 1 192 ? -20.232 -8.704 16.978 1.00 87.75 192 ILE A N 1
ATOM 1327 C CA . ILE A 1 192 ? -21.286 -8.595 15.964 1.00 87.75 192 ILE A CA 1
ATOM 1328 C C . ILE A 1 192 ? -22.175 -9.844 16.023 1.00 87.75 192 ILE A C 1
ATOM 1330 O O . ILE A 1 192 ? -21.679 -10.960 16.167 1.00 87.75 192 ILE A O 1
ATOM 1334 N N . ALA A 1 193 ? -23.493 -9.656 15.944 1.00 86.25 193 ALA A N 1
ATOM 1335 C CA . ALA A 1 193 ? -24.454 -10.747 16.127 1.00 86.25 193 ALA A CA 1
ATOM 1336 C C . ALA A 1 193 ? -24.490 -11.727 14.942 1.00 86.25 193 ALA A C 1
ATOM 1338 O O . ALA A 1 193 ? -24.802 -12.902 15.116 1.00 86.25 193 ALA A O 1
ATOM 1339 N N . GLN A 1 194 ? -24.184 -11.235 13.742 1.00 88.00 194 GLN A N 1
ATOM 1340 C CA . GLN A 1 194 ? -24.150 -12.002 12.502 1.00 88.00 194 GLN A CA 1
ATOM 1341 C C . GLN A 1 194 ? -23.198 -11.335 11.505 1.00 88.00 194 GLN A C 1
ATOM 1343 O O . GLN A 1 194 ? -22.796 -10.185 11.703 1.00 88.00 194 GLN A O 1
ATOM 1348 N N . ALA A 1 195 ? -22.859 -12.056 10.436 1.00 89.75 195 ALA A N 1
ATOM 1349 C CA . ALA A 1 195 ? -22.052 -11.511 9.356 1.00 89.75 195 ALA A CA 1
ATOM 1350 C C . ALA A 1 195 ? -22.752 -10.318 8.681 1.00 89.75 195 ALA A C 1
ATOM 1352 O O . ALA A 1 195 ? -23.976 -10.308 8.527 1.00 89.75 195 ALA A O 1
ATOM 1353 N N . SER A 1 196 ? -21.958 -9.336 8.260 1.00 91.19 196 SER A N 1
ATOM 1354 C CA . SER A 1 196 ? -22.440 -8.099 7.637 1.00 91.19 196 SER A CA 1
ATOM 1355 C C . SER A 1 196 ? -21.693 -7.817 6.344 1.00 91.19 196 SER A C 1
ATOM 1357 O O . SER A 1 196 ? -20.510 -8.136 6.226 1.00 91.19 196 SER A O 1
ATOM 1359 N N . THR A 1 197 ? -22.359 -7.165 5.396 1.00 92.50 197 THR A N 1
ATOM 1360 C CA . THR A 1 197 ? -21.761 -6.766 4.120 1.00 92.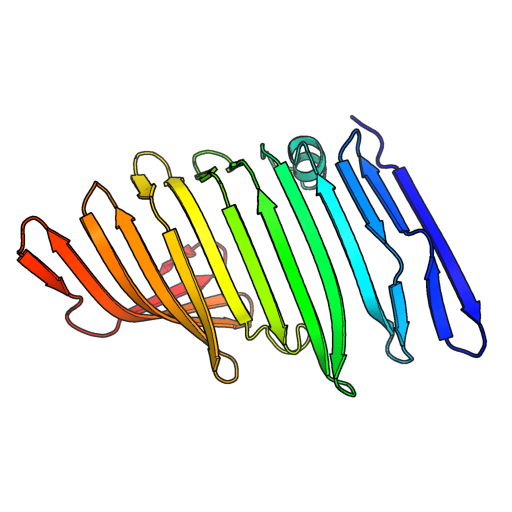50 197 THR A CA 1
ATOM 1361 C C . THR A 1 197 ? -21.739 -5.250 4.010 1.00 92.50 197 THR A C 1
ATOM 1363 O O . THR A 1 197 ? -22.721 -4.593 4.338 1.00 92.50 197 THR A O 1
ATOM 1366 N N . ILE A 1 198 ? -20.618 -4.711 3.542 1.00 91.38 198 ILE A N 1
ATOM 1367 C CA . ILE A 1 198 ? -20.436 -3.304 3.195 1.00 91.38 198 ILE A CA 1
ATOM 1368 C C . ILE A 1 198 ? -20.074 -3.256 1.717 1.00 91.38 198 ILE A C 1
ATOM 1370 O O . ILE A 1 198 ? -19.152 -3.946 1.276 1.00 91.38 198 ILE A O 1
ATOM 1374 N N . THR A 1 199 ? -20.767 -2.426 0.953 1.00 91.00 199 THR A N 1
ATOM 1375 C CA . THR A 1 199 ? -20.435 -2.159 -0.445 1.00 91.00 199 THR A CA 1
ATOM 1376 C C . THR A 1 199 ? -19.993 -0.715 -0.592 1.00 91.00 199 THR A C 1
ATOM 1378 O O . THR A 1 199 ? 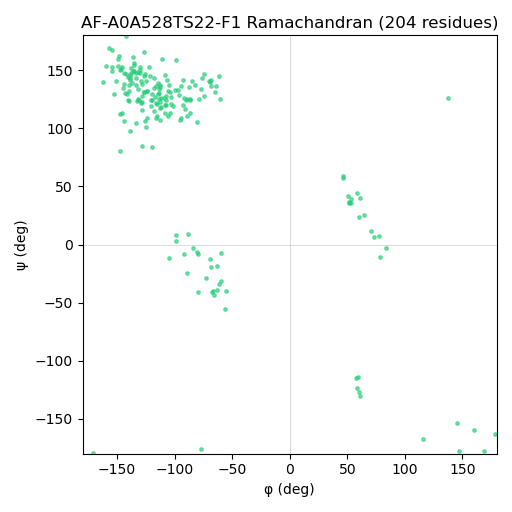-20.674 0.203 -0.148 1.00 91.00 199 THR A O 1
ATOM 1381 N N . ILE A 1 200 ? -18.851 -0.511 -1.243 1.00 90.38 200 ILE A N 1
ATOM 1382 C CA . ILE A 1 200 ? -18.354 0.810 -1.615 1.00 90.38 200 ILE A CA 1
ATOM 1383 C C . ILE A 1 200 ? -18.342 0.888 -3.137 1.00 90.38 200 ILE A C 1
ATOM 1385 O O . ILE A 1 200 ? -17.675 0.095 -3.805 1.00 90.38 200 ILE A O 1
ATOM 1389 N N . ALA A 1 201 ? -19.075 1.850 -3.688 1.00 88.75 201 ALA A N 1
ATOM 1390 C CA . ALA A 1 201 ? -19.141 2.106 -5.121 1.00 88.75 201 ALA A CA 1
ATOM 1391 C C . ALA A 1 201 ? -19.269 3.611 -5.367 1.00 88.75 201 ALA A C 1
ATOM 1393 O O . ALA A 1 201 ? -20.053 4.282 -4.699 1.00 88.75 201 ALA A O 1
ATOM 1394 N N . ASN A 1 202 ? -18.504 4.154 -6.319 1.00 83.56 202 ASN A N 1
ATOM 1395 C CA . ASN A 1 202 ? -18.547 5.579 -6.682 1.00 83.56 202 ASN A CA 1
ATOM 1396 C C . ASN A 1 202 ? -18.413 6.533 -5.472 1.00 83.56 202 ASN A C 1
ATOM 1398 O O . ASN A 1 202 ? -19.082 7.559 -5.401 1.00 83.56 202 ASN A O 1
ATOM 1402 N N . GLY A 1 203 ? -17.595 6.162 -4.479 1.00 72.81 203 GLY A N 1
ATOM 1403 C CA . GLY A 1 203 ? -17.407 6.945 -3.250 1.00 72.81 203 GLY A CA 1
ATOM 1404 C C . GLY A 1 203 ? -18.581 6.914 -2.262 1.00 72.81 203 GLY A C 1
ATOM 1405 O O . GLY A 1 203 ? -18.540 7.629 -1.267 1.00 72.81 203 GLY A O 1
ATOM 1406 N N . THR A 1 204 ? -19.607 6.096 -2.508 1.00 79.69 204 THR A N 1
ATOM 1407 C CA . THR A 1 204 ? -20.745 5.887 -1.602 1.00 79.69 204 THR A CA 1
ATOM 1408 C C . THR A 1 204 ? -20.610 4.538 -0.903 1.00 79.69 204 THR A C 1
ATOM 1410 O O . THR A 1 204 ? -20.268 3.546 -1.547 1.00 79.69 204 THR A O 1
ATOM 1413 N N . THR A 1 205 ? -20.900 4.509 0.397 1.00 85.56 205 THR A N 1
ATOM 1414 C CA . THR A 1 205 ? -20.920 3.296 1.226 1.00 85.56 205 THR A CA 1
ATOM 1415 C C . THR A 1 205 ? -22.368 2.905 1.524 1.00 85.56 205 THR A C 1
ATOM 1417 O O . THR A 1 205 ? -23.150 3.766 1.930 1.00 85.56 205 THR A O 1
ATOM 1420 N N . SER A 1 206 ? -22.716 1.629 1.348 1.00 80.88 206 SER A N 1
ATOM 1421 C CA . SER A 1 206 ? -24.043 1.051 1.629 1.00 80.88 206 SER A CA 1
ATOM 1422 C C . SER A 1 206 ? -23.947 -0.320 2.275 1.00 80.88 206 SER A C 1
ATOM 1424 O O . SER A 1 206 ? -23.026 -1.068 1.864 1.00 80.88 206 SER A O 1
#

Sequence (206 aa):
EQPLDIEASLVTAAGKRAIKGLSLALGDNKVSGDLALDDQFLPVGTLTLAVPDVGPLAALGGQTATGDINGTIAFAKDGATPNLTINAASTSIARGELAAKAITVNALIANYLKGPAISGTIKADSVTSGKTVVSGIGIDLRRDGDWTNFSGGATASGIPATATGRVKIADGKTSVEIASGEATLRGIKAAIAQASTITIANGTTS

pLDDT: mean 92.33, std 6.14, range [62.53, 98.62]

Radius of gyration: 19.79 Å; Cα contacts (8 Å, |Δi|>4): 545; chains: 1; bounding box: 42×43×61 Å

Secondary structure (DSSP, 8-state):
---EEEEEEEEEETTEEEEEEEEEEETTEEEEEEEEE-TT--EEEEEEEEES-HHHHHHHTT---EE-EEEEEEEEEETTEEEEEEEEEEEEEEETTEEEEEEEEEEEEE-TTT--EEEEEEEEEEEEETTEEEEEEEEEEEEETTEEEEEEEEEETTEEEEEEEEEEEETTEEEEEEEEEEEEETTEEEE-SS-EEEEEETTEE-